Protein AF-A0A024TGJ9-F1 (afdb_monomer_lite)

Sequence (266 aa):
MAPQHWRAIQIHLGPMVAEFPGVVSFLSKLLAEDNISILNMSTYDTDIIYVQACKLDQAVACLRRKLSRGVTGLKADMESECELRLSVDPDILFDLKAVVDSAQYLAVYPERMVLVRLKKEALRESAFGLTQLVLRSSSAQTAATPPSHCSTSFWCYCETAEEISLILDNECLADFSETAVIVSHDRWRVIKLCGKTYDFEETGIVAAMSALNAVDTQVLNISSFGSNVTLVLEEALDASVASLCESLNLTRVDYRVRERGGGSVC

Structure (mmCIF, N/CA/C/O backbone):
data_AF-A0A024TGJ9-F1
#
_entry.id   AF-A0A024TGJ9-F1
#
loop_
_atom_site.group_PDB
_atom_site.id
_atom_site.type_symbol
_atom_site.label_atom_id
_atom_site.label_alt_id
_atom_site.label_comp_id
_atom_site.label_asym_id
_atom_site.label_entity_id
_atom_site.label_seq_id
_atom_site.pdbx_PDB_ins_code
_atom_site.Cartn_x
_atom_site.Cartn_y
_atom_site.Cartn_z
_atom_site.occupancy
_atom_site.B_iso_or_equiv
_atom_site.auth_seq_id
_atom_site.auth_comp_id
_atom_site.auth_asym_id
_atom_site.auth_atom_id
_atom_site.pdbx_PDB_model_num
ATOM 1 N N . MET A 1 1 ? -11.699 8.547 -13.812 1.00 61.59 1 MET A N 1
ATOM 2 C CA . MET A 1 1 ? -12.060 7.112 -13.771 1.00 61.59 1 MET A CA 1
ATOM 3 C C . MET A 1 1 ? -10.904 6.327 -14.356 1.00 61.59 1 MET A C 1
ATOM 5 O O . MET A 1 1 ? -10.310 6.824 -15.306 1.00 61.59 1 MET A O 1
ATOM 9 N N . ALA A 1 2 ? -10.562 5.167 -13.792 1.00 74.81 2 ALA A N 1
ATOM 10 C CA . ALA A 1 2 ? -9.590 4.284 -14.432 1.00 74.81 2 ALA A CA 1
ATOM 11 C C . ALA A 1 2 ? -10.164 3.780 -15.770 1.00 74.81 2 ALA A C 1
ATOM 13 O O . ALA A 1 2 ? -11.354 3.460 -15.817 1.00 74.81 2 ALA A O 1
ATOM 14 N N . PRO A 1 3 ? -9.370 3.737 -16.852 1.00 77.69 3 PRO A N 1
ATOM 15 C CA . PRO A 1 3 ? -9.870 3.385 -18.182 1.00 77.69 3 PRO A CA 1
ATOM 16 C C . PRO A 1 3 ? -10.181 1.889 -18.333 1.00 77.69 3 PRO A C 1
ATOM 18 O O . PRO A 1 3 ? -10.938 1.508 -19.220 1.00 77.69 3 PRO A O 1
ATOM 21 N N . GLN A 1 4 ? -9.609 1.044 -17.470 1.00 85.75 4 GLN A N 1
ATOM 22 C CA . GLN A 1 4 ? -9.701 -0.411 -17.546 1.00 85.75 4 GLN A CA 1
ATOM 23 C C . GLN A 1 4 ? -10.287 -1.011 -16.264 1.00 85.75 4 GLN A C 1
ATOM 25 O O . GLN A 1 4 ? -10.209 -0.422 -15.185 1.00 85.75 4 GLN A O 1
ATOM 30 N N . HIS A 1 5 ? -10.842 -2.219 -16.379 1.00 93.31 5 HIS A N 1
ATOM 31 C CA . HIS A 1 5 ? -11.212 -3.025 -15.218 1.00 93.31 5 HIS A CA 1
ATOM 32 C C . HIS A 1 5 ? -9.961 -3.553 -14.513 1.00 93.31 5 HIS A C 1
ATOM 34 O O . HIS A 1 5 ? -9.021 -4.003 -15.168 1.00 93.31 5 HIS A O 1
ATOM 40 N N . TRP A 1 6 ? -9.990 -3.564 -13.183 1.00 94.81 6 TRP A N 1
ATOM 41 C CA . TRP A 1 6 ? -8.919 -4.090 -12.339 1.00 94.81 6 TRP A CA 1
ATOM 42 C C . TRP A 1 6 ? -9.371 -5.364 -11.627 1.00 94.81 6 TRP A C 1
ATOM 44 O O . TRP A 1 6 ? -10.552 -5.540 -11.319 1.00 94.81 6 TRP A O 1
ATOM 54 N N . ARG A 1 7 ? -8.433 -6.278 -11.387 1.00 96.38 7 ARG A N 1
ATOM 55 C CA . ARG A 1 7 ? -8.647 -7.555 -10.702 1.00 96.38 7 ARG A CA 1
ATOM 56 C C . ARG A 1 7 ? -7.690 -7.647 -9.525 1.00 96.38 7 ARG A C 1
ATOM 58 O O . ARG A 1 7 ? -6.505 -7.379 -9.682 1.00 96.38 7 ARG A O 1
ATOM 65 N N . ALA A 1 8 ? -8.222 -8.018 -8.367 1.00 94.50 8 ALA A N 1
ATOM 66 C CA . ALA A 1 8 ? -7.445 -8.213 -7.153 1.00 94.50 8 ALA A CA 1
ATOM 67 C C . ALA A 1 8 ? -6.772 -9.592 -7.149 1.00 94.50 8 ALA A C 1
ATOM 69 O O . ALA A 1 8 ? -7.401 -10.603 -7.473 1.00 94.50 8 ALA A O 1
ATOM 70 N N . ILE A 1 9 ? -5.508 -9.613 -6.747 1.00 92.69 9 ILE A N 1
ATOM 71 C CA . ILE A 1 9 ? -4.728 -10.790 -6.394 1.00 92.69 9 ILE A CA 1
ATOM 72 C C . ILE A 1 9 ? -4.388 -10.631 -4.915 1.00 92.69 9 ILE A C 1
ATOM 74 O O . ILE A 1 9 ? -3.654 -9.722 -4.535 1.00 92.69 9 ILE A O 1
ATOM 78 N N . GLN A 1 10 ? -4.941 -11.507 -4.086 1.00 88.06 10 GLN A N 1
ATOM 79 C CA . GLN A 1 10 ? -4.623 -11.562 -2.666 1.00 88.06 10 GLN A CA 1
ATOM 80 C C . GLN A 1 10 ? -3.514 -12.582 -2.452 1.00 88.06 10 GLN A C 1
ATOM 82 O O . GLN A 1 10 ? -3.598 -13.715 -2.939 1.00 88.06 10 GLN A O 1
ATOM 87 N N . ILE A 1 11 ? -2.460 -12.174 -1.753 1.00 76.88 11 ILE A N 1
ATOM 88 C CA . ILE A 1 11 ? -1.291 -13.020 -1.550 1.00 76.88 11 ILE A CA 1
ATOM 89 C C . ILE A 1 11 ? -1.275 -13.484 -0.097 1.00 76.88 11 ILE A C 1
ATOM 91 O O . ILE A 1 11 ? -0.951 -12.743 0.826 1.00 76.88 11 ILE A O 1
ATOM 95 N N . HIS A 1 12 ? -1.623 -14.754 0.102 1.00 74.19 12 HIS A N 1
ATOM 96 C CA . HIS A 1 12 ? -1.564 -15.403 1.405 1.00 74.19 12 HIS A CA 1
ATOM 97 C C . HIS A 1 12 ? -0.198 -16.054 1.586 1.00 74.19 12 HIS A C 1
ATOM 99 O O . HIS A 1 12 ? 0.020 -17.194 1.178 1.00 74.19 12 HIS A O 1
ATOM 105 N N . LEU A 1 13 ? 0.732 -15.333 2.199 1.00 62.94 13 LEU A N 1
ATOM 106 C CA . LEU A 1 13 ? 2.065 -15.862 2.493 1.00 62.94 13 LEU A CA 1
ATOM 107 C C . LEU A 1 13 ? 2.149 -16.510 3.899 1.00 62.94 13 LEU A C 1
ATOM 109 O O . LEU A 1 13 ? 3.210 -16.959 4.320 1.00 62.94 13 LEU A O 1
ATOM 113 N N . GLY A 1 14 ? 1.015 -16.654 4.599 1.00 58.47 14 GLY A N 1
ATOM 114 C CA . GLY A 1 14 ? 0.922 -17.316 5.906 1.00 58.47 14 GLY A CA 1
ATOM 115 C C . GLY A 1 14 ? 1.400 -16.444 7.081 1.00 58.47 14 GLY A C 1
ATOM 116 O O . GLY A 1 14 ? 1.777 -15.294 6.885 1.00 58.47 14 GLY A O 1
ATOM 117 N N . PRO A 1 15 ? 1.390 -16.968 8.320 1.00 51.75 15 PRO A N 1
ATOM 118 C CA . PRO A 1 15 ? 1.676 -16.181 9.527 1.00 51.75 15 PRO A CA 1
ATOM 119 C C . PRO A 1 15 ? 3.137 -15.718 9.658 1.00 51.75 15 PRO A C 1
ATOM 121 O O . PRO A 1 15 ? 3.418 -14.841 10.464 1.00 51.75 15 PRO A O 1
ATOM 124 N N . MET A 1 16 ? 4.069 -16.274 8.875 1.00 48.38 16 MET A N 1
ATOM 125 C CA . MET A 1 16 ? 5.500 -15.942 8.970 1.00 48.38 16 MET A CA 1
ATOM 126 C C . MET A 1 16 ? 5.881 -14.638 8.242 1.00 48.38 16 MET A C 1
ATOM 128 O O . MET A 1 16 ? 7.025 -14.219 8.294 1.00 48.38 16 MET A O 1
ATOM 132 N N . VAL A 1 17 ? 4.950 -13.984 7.545 1.00 52.28 17 VAL A N 1
ATOM 133 C CA . VAL A 1 17 ? 5.227 -12.821 6.670 1.00 52.28 17 VAL A CA 1
ATOM 134 C C . VAL A 1 17 ? 5.565 -11.566 7.445 1.00 52.28 17 VAL A C 1
ATOM 136 O O . VAL A 1 17 ? 6.375 -10.769 6.986 1.00 52.28 17 VAL A O 1
ATOM 139 N N . ALA A 1 18 ? 4.990 -11.425 8.639 1.00 51.94 18 ALA A N 1
ATOM 140 C CA . ALA A 1 18 ? 5.316 -10.336 9.548 1.00 51.94 18 ALA A CA 1
ATOM 141 C C . ALA A 1 18 ? 6.812 -10.326 9.933 1.00 51.94 18 ALA A C 1
ATOM 143 O O . ALA A 1 18 ? 7.333 -9.293 10.342 1.00 51.94 18 ALA A O 1
ATOM 144 N N . GLU A 1 19 ? 7.514 -11.455 9.770 1.00 56.91 19 GLU A N 1
ATOM 145 C CA . GLU A 1 19 ? 8.948 -11.594 10.046 1.00 56.91 19 GLU A CA 1
ATOM 146 C C . GLU A 1 19 ? 9.838 -11.282 8.826 1.00 56.91 19 GLU A C 1
ATOM 148 O O . GLU A 1 19 ? 11.061 -11.264 8.958 1.00 56.91 19 GLU A O 1
ATOM 153 N N . PHE A 1 20 ? 9.261 -11.045 7.638 1.00 66.88 20 PHE A N 1
ATOM 154 C CA . PHE A 1 20 ? 10.013 -10.854 6.393 1.00 66.88 20 PHE A CA 1
ATOM 155 C C . PHE A 1 20 ? 9.702 -9.501 5.737 1.00 66.88 20 PHE A C 1
ATOM 157 O O . PHE A 1 20 ? 8.796 -9.405 4.901 1.00 66.88 20 PHE A O 1
ATOM 164 N N . PRO A 1 21 ? 10.458 -8.441 6.072 1.00 74.06 21 PRO A N 1
ATOM 165 C CA . PRO A 1 21 ? 10.318 -7.158 5.400 1.00 74.06 21 PRO A CA 1
ATOM 166 C C . PRO A 1 21 ? 10.707 -7.253 3.916 1.00 74.06 21 PRO A C 1
ATOM 168 O O . PRO A 1 21 ? 11.489 -8.106 3.500 1.00 74.06 21 PRO A O 1
ATOM 171 N N . GLY A 1 22 ? 10.138 -6.371 3.090 1.00 78.19 22 GLY A N 1
ATOM 172 C CA . GLY A 1 22 ? 10.493 -6.248 1.669 1.00 78.19 22 GLY A CA 1
ATOM 173 C C . GLY A 1 22 ? 9.714 -7.136 0.689 1.00 78.19 22 GLY A C 1
ATOM 174 O O . GLY A 1 22 ? 9.912 -7.011 -0.518 1.00 78.19 22 GLY A O 1
ATOM 175 N N . VAL A 1 23 ? 8.780 -7.972 1.154 1.00 81.62 23 VAL A N 1
ATOM 176 C CA . VAL A 1 23 ? 7.922 -8.801 0.282 1.00 81.62 23 VAL A CA 1
ATOM 177 C C . VAL A 1 23 ? 7.169 -7.958 -0.754 1.00 81.62 23 VAL A C 1
ATOM 179 O O . VAL A 1 23 ? 7.221 -8.259 -1.946 1.00 81.62 23 VAL A O 1
ATOM 182 N N . VAL A 1 24 ? 6.503 -6.878 -0.326 1.00 85.94 24 VAL A N 1
ATOM 183 C CA . VAL A 1 24 ? 5.747 -5.990 -1.229 1.00 85.94 24 VAL A CA 1
ATOM 184 C C . VAL A 1 24 ? 6.662 -5.391 -2.297 1.00 85.94 24 VAL A C 1
ATOM 186 O O . VAL A 1 24 ? 6.313 -5.404 -3.476 1.00 85.94 24 VAL A O 1
ATOM 189 N N . SER A 1 25 ? 7.853 -4.931 -1.903 1.00 87.38 25 SER A N 1
ATOM 190 C CA . SER A 1 25 ? 8.873 -4.399 -2.816 1.00 87.38 25 SER A CA 1
ATOM 191 C C . SER A 1 25 ? 9.264 -5.423 -3.876 1.00 87.38 25 SER A C 1
ATOM 193 O O . SER A 1 25 ? 9.194 -5.144 -5.073 1.00 87.38 25 SER A O 1
ATOM 195 N N . PHE A 1 26 ? 9.596 -6.639 -3.441 1.00 86.62 26 PHE A N 1
ATOM 196 C CA . PHE A 1 26 ? 10.034 -7.710 -4.324 1.00 86.62 26 PHE A CA 1
ATOM 197 C C . PHE A 1 26 ? 8.941 -8.131 -5.312 1.00 86.62 26 PHE A C 1
ATOM 199 O O . PHE A 1 26 ? 9.168 -8.159 -6.520 1.00 86.62 26 PHE A O 1
ATOM 206 N N . LEU A 1 27 ? 7.725 -8.400 -4.830 1.00 89.25 27 LEU A N 1
ATOM 207 C CA . LEU A 1 27 ? 6.613 -8.816 -5.691 1.00 89.25 27 LEU A CA 1
ATOM 208 C C . LEU A 1 27 ? 6.223 -7.723 -6.688 1.00 89.25 27 LEU A C 1
ATOM 210 O O . LEU A 1 27 ? 5.971 -8.006 -7.860 1.00 89.25 27 LEU A O 1
ATOM 214 N N . SER A 1 28 ? 6.226 -6.469 -6.238 1.00 91.44 28 SER A N 1
ATOM 215 C CA . SER A 1 28 ? 5.951 -5.317 -7.094 1.00 91.44 28 SER A CA 1
ATOM 216 C C . SER A 1 28 ? 7.029 -5.128 -8.154 1.00 91.44 28 SER A C 1
ATOM 218 O O . SER A 1 28 ? 6.714 -4.799 -9.296 1.00 91.44 28 SER A O 1
ATOM 220 N N . LYS A 1 29 ? 8.296 -5.370 -7.799 1.00 89.62 29 LYS A N 1
ATOM 221 C CA . LYS A 1 29 ? 9.419 -5.321 -8.732 1.00 89.62 29 LYS A CA 1
ATOM 222 C C . LYS A 1 29 ? 9.279 -6.388 -9.818 1.00 89.62 29 LYS A C 1
ATOM 224 O O . LYS A 1 29 ? 9.381 -6.052 -10.992 1.00 89.62 29 LYS A O 1
ATOM 229 N N . LEU A 1 30 ? 8.975 -7.635 -9.450 1.00 89.38 30 LEU A N 1
ATOM 230 C CA . LEU A 1 30 ? 8.775 -8.726 -10.414 1.00 89.38 30 LEU A CA 1
ATOM 231 C C . LEU A 1 30 ? 7.688 -8.407 -11.448 1.00 89.38 30 LEU A C 1
ATOM 233 O O . LEU A 1 30 ? 7.848 -8.676 -12.636 1.00 89.38 30 LEU A O 1
ATOM 237 N N . LEU A 1 31 ? 6.575 -7.826 -10.998 1.00 93.00 31 LEU A N 1
ATOM 238 C CA . LEU A 1 31 ? 5.491 -7.416 -11.890 1.00 93.00 31 LEU A CA 1
ATOM 239 C C . LEU A 1 31 ? 5.907 -6.232 -12.776 1.00 93.00 31 LEU A C 1
ATOM 241 O O . LEU A 1 31 ? 5.571 -6.208 -13.960 1.00 93.00 31 LEU A O 1
ATOM 245 N N . ALA A 1 32 ? 6.677 -5.285 -12.238 1.00 92.12 32 ALA A N 1
ATOM 246 C CA . ALA A 1 32 ? 7.191 -4.151 -12.999 1.00 92.12 32 ALA A CA 1
ATOM 247 C C . ALA A 1 32 ? 8.197 -4.568 -14.088 1.00 92.12 32 ALA A C 1
ATOM 249 O O . ALA A 1 32 ? 8.131 -4.038 -15.194 1.00 92.12 32 ALA A O 1
ATOM 250 N N . GLU A 1 33 ? 9.063 -5.552 -13.824 1.00 89.12 33 GLU A N 1
ATOM 251 C CA . GLU A 1 33 ? 9.989 -6.125 -14.817 1.00 89.12 33 GLU A CA 1
ATOM 252 C C . GLU A 1 33 ? 9.247 -6.724 -16.027 1.00 89.12 33 GLU A C 1
ATOM 254 O O . GLU A 1 33 ? 9.682 -6.573 -17.170 1.00 89.12 33 GLU A O 1
ATOM 259 N N . ASP A 1 34 ? 8.073 -7.318 -15.799 1.00 90.06 34 ASP A N 1
ATOM 260 C CA . ASP A 1 34 ? 7.192 -7.843 -16.852 1.00 90.06 34 ASP A CA 1
ATOM 261 C C . ASP A 1 34 ? 6.263 -6.758 -17.463 1.00 90.06 34 ASP A C 1
ATOM 263 O O . ASP A 1 34 ? 5.344 -7.081 -18.228 1.00 90.06 34 ASP A O 1
ATOM 267 N N . ASN A 1 35 ? 6.509 -5.473 -17.165 1.00 91.56 35 ASN A N 1
ATOM 268 C CA . ASN A 1 35 ? 5.717 -4.304 -17.577 1.00 91.56 35 ASN A CA 1
ATOM 269 C C . ASN A 1 35 ? 4.228 -4.426 -17.211 1.00 91.56 35 ASN A C 1
ATOM 271 O O . ASN A 1 35 ? 3.332 -4.189 -18.028 1.00 91.56 35 ASN A O 1
ATOM 275 N N . ILE A 1 36 ? 3.955 -4.842 -15.975 1.00 94.44 36 ILE A N 1
ATOM 276 C CA . ILE A 1 36 ? 2.605 -4.952 -15.427 1.00 94.44 36 ILE A CA 1
ATOM 277 C C . ILE A 1 36 ? 2.402 -3.818 -14.423 1.00 94.44 36 ILE A C 1
ATOM 279 O O . ILE A 1 36 ? 3.024 -3.800 -13.361 1.00 94.44 36 ILE A O 1
ATOM 283 N N . SER A 1 37 ? 1.520 -2.872 -14.757 1.00 94.12 37 SER A N 1
ATOM 284 C CA . SER A 1 37 ? 1.114 -1.823 -13.819 1.00 94.12 37 SER A CA 1
ATOM 285 C C . SER A 1 37 ? 0.247 -2.414 -12.714 1.00 94.12 37 SER A C 1
ATOM 287 O O . SER A 1 37 ? -0.624 -3.258 -12.967 1.00 94.12 37 SER A O 1
ATOM 289 N N . ILE A 1 38 ? 0.507 -1.974 -11.485 1.00 95.38 38 ILE A N 1
ATOM 290 C CA . ILE A 1 38 ? -0.159 -2.469 -10.288 1.00 95.38 38 ILE A CA 1
ATOM 291 C C . ILE A 1 38 ? -0.610 -1.322 -9.392 1.00 95.38 38 ILE A C 1
ATOM 293 O O . ILE A 1 38 ? 0.019 -0.266 -9.342 1.00 95.38 38 ILE A O 1
ATOM 297 N N . LEU A 1 39 ? -1.658 -1.579 -8.617 1.00 95.38 39 LEU A N 1
ATOM 298 C CA . LEU A 1 39 ? -2.001 -0.792 -7.436 1.00 95.38 39 LEU A CA 1
ATOM 299 C C . LEU A 1 39 ? -1.904 -1.719 -6.227 1.00 95.38 39 LEU A C 1
ATOM 301 O O . LEU A 1 39 ? -2.415 -2.836 -6.280 1.00 95.38 39 LEU A O 1
ATOM 305 N N . ASN A 1 40 ? -1.276 -1.267 -5.146 1.00 95.00 40 ASN A N 1
ATOM 306 C CA . ASN A 1 40 ? -1.198 -2.040 -3.906 1.00 95.00 40 ASN A CA 1
ATOM 307 C C . ASN A 1 40 ? -2.149 -1.488 -2.845 1.00 95.00 40 ASN A C 1
ATOM 309 O O . ASN A 1 40 ? -2.304 -0.271 -2.721 1.00 95.00 40 ASN A O 1
ATOM 313 N N . MET A 1 41 ? -2.753 -2.383 -2.072 1.00 93.69 41 MET A N 1
ATOM 314 C CA . MET A 1 41 ? -3.485 -2.065 -0.853 1.00 93.69 41 MET A CA 1
ATOM 315 C C . MET A 1 41 ? -3.050 -3.035 0.241 1.00 93.69 41 MET A C 1
ATOM 317 O O . MET A 1 41 ? -3.545 -4.161 0.305 1.00 93.69 41 MET A O 1
ATOM 321 N N . SER A 1 42 ? -2.141 -2.583 1.097 1.00 92.31 42 SER A N 1
ATOM 322 C CA . SER A 1 42 ? -1.846 -3.264 2.355 1.00 92.31 42 SER A CA 1
ATOM 323 C C . SER A 1 42 ? -3.006 -3.090 3.340 1.00 92.31 42 SER A C 1
ATOM 325 O O . SER A 1 42 ? -3.529 -1.983 3.511 1.00 92.31 42 SER A O 1
ATOM 327 N N . THR A 1 43 ? -3.404 -4.180 3.985 1.00 91.62 43 THR A N 1
ATOM 328 C CA . THR A 1 43 ? -4.466 -4.250 4.995 1.00 91.62 43 THR A CA 1
ATOM 329 C C . THR A 1 43 ? -3.900 -4.721 6.340 1.00 91.62 43 THR A C 1
ATOM 331 O O . THR A 1 43 ? -2.686 -4.751 6.531 1.00 91.62 43 THR A O 1
ATOM 334 N N . TYR A 1 44 ? -4.770 -5.034 7.305 1.00 89.44 44 TYR A N 1
ATOM 335 C CA . TYR A 1 44 ? -4.363 -5.555 8.607 1.00 89.44 44 TYR A CA 1
ATOM 336 C C . TYR A 1 44 ? -3.768 -6.964 8.485 1.00 89.44 44 TYR A C 1
ATOM 338 O O . TYR A 1 44 ? -2.732 -7.234 9.086 1.00 89.44 44 TYR A O 1
ATOM 346 N N . ASP A 1 45 ? -4.392 -7.846 7.695 1.00 84.94 45 ASP A N 1
ATOM 347 C CA . ASP A 1 45 ? -3.952 -9.239 7.562 1.00 84.94 45 ASP A CA 1
ATOM 348 C C . ASP A 1 45 ? -3.091 -9.521 6.315 1.00 84.94 45 ASP A C 1
ATOM 350 O O . ASP A 1 45 ? -2.409 -10.549 6.264 1.00 84.94 45 ASP A O 1
ATOM 354 N N . THR A 1 46 ? -3.186 -8.714 5.251 1.00 85.81 46 THR A N 1
ATOM 355 C CA . THR A 1 46 ? -2.663 -9.106 3.931 1.00 85.81 46 THR A CA 1
ATOM 356 C C . THR A 1 46 ? -2.305 -7.924 3.027 1.00 85.81 46 THR A C 1
ATOM 358 O O . THR A 1 46 ? -2.582 -6.768 3.323 1.00 85.81 46 THR A O 1
ATOM 361 N N . ASP A 1 47 ? -1.728 -8.234 1.868 1.00 88.38 47 ASP A N 1
ATOM 362 C CA . ASP A 1 47 ? -1.522 -7.300 0.771 1.00 88.38 47 ASP A CA 1
ATOM 363 C C . ASP A 1 47 ? -2.378 -7.713 -0.426 1.00 88.38 47 ASP A C 1
ATOM 365 O O . ASP A 1 47 ? -2.359 -8.864 -0.884 1.00 88.38 47 ASP A O 1
ATOM 369 N N . ILE A 1 48 ? -3.127 -6.747 -0.951 1.00 92.38 48 ILE A N 1
ATOM 370 C CA . ILE A 1 48 ? -3.950 -6.911 -2.143 1.00 92.38 48 ILE A CA 1
ATOM 371 C C . ILE A 1 48 ? -3.275 -6.176 -3.297 1.00 92.38 48 ILE A C 1
ATOM 373 O O . ILE A 1 48 ? -3.189 -4.946 -3.301 1.00 92.38 48 ILE A O 1
ATOM 377 N N . ILE A 1 49 ? -2.850 -6.932 -4.308 1.00 94.81 49 ILE A N 1
ATOM 378 C CA . ILE A 1 49 ? -2.297 -6.386 -5.547 1.00 94.81 49 ILE A CA 1
ATOM 379 C C . ILE A 1 49 ? -3.405 -6.349 -6.592 1.00 94.81 49 ILE A C 1
ATOM 381 O O . ILE A 1 49 ? -3.920 -7.382 -7.017 1.00 94.81 49 ILE A O 1
ATOM 385 N N . TYR A 1 50 ? -3.765 -5.158 -7.044 1.00 95.69 50 TYR A N 1
ATOM 386 C CA . TYR A 1 50 ? -4.652 -4.989 -8.183 1.00 95.69 50 TYR A CA 1
ATOM 387 C C . TYR A 1 50 ? -3.830 -4.933 -9.462 1.00 95.69 50 TYR A C 1
ATOM 389 O O . TYR A 1 50 ? -2.853 -4.194 -9.549 1.00 95.69 50 TYR A O 1
ATOM 397 N N . VAL A 1 51 ? -4.278 -5.669 -10.474 1.00 96.62 51 VAL A N 1
ATOM 398 C CA . VAL A 1 51 ? -3.726 -5.645 -11.833 1.00 96.62 51 VAL A CA 1
ATOM 399 C C . VAL A 1 51 ? -4.828 -5.353 -12.841 1.00 96.62 51 VAL A C 1
ATOM 401 O O . VAL A 1 51 ? -5.998 -5.671 -12.605 1.00 96.62 51 VAL A O 1
ATOM 404 N N . GLN A 1 52 ? -4.479 -4.777 -13.988 1.00 95.12 52 GLN A N 1
ATOM 405 C CA . GLN A 1 52 ? -5.430 -4.626 -15.087 1.00 95.12 52 GLN A CA 1
ATOM 406 C C . GLN A 1 52 ? -5.960 -6.005 -15.517 1.00 95.12 52 GLN A C 1
ATOM 408 O O . GLN A 1 52 ? -5.207 -6.975 -15.623 1.00 95.12 52 GLN A O 1
ATOM 413 N N . ALA A 1 53 ? -7.262 -6.113 -15.785 1.00 96.25 53 ALA A N 1
ATOM 414 C CA . ALA A 1 53 ? -7.914 -7.392 -16.071 1.00 96.25 53 ALA A CA 1
ATOM 415 C C . ALA A 1 53 ? -7.298 -8.122 -17.276 1.00 96.25 53 ALA A C 1
ATOM 417 O O . ALA A 1 53 ? -7.184 -9.345 -17.256 1.00 96.25 53 ALA A O 1
ATOM 418 N N . CYS A 1 54 ? -6.855 -7.376 -18.291 1.00 95.00 54 CYS A N 1
ATOM 419 C CA . CYS A 1 54 ? -6.177 -7.902 -19.478 1.00 95.00 54 CYS A CA 1
ATOM 420 C C . CYS A 1 54 ? -4.777 -8.478 -19.184 1.00 95.00 54 CYS A C 1
ATOM 422 O O . CYS A 1 54 ? -4.256 -9.257 -19.978 1.00 95.00 54 CYS A O 1
ATOM 424 N N . LYS A 1 55 ? -4.177 -8.122 -18.041 1.00 95.88 55 LYS A N 1
ATOM 425 C CA . LYS A 1 55 ? -2.852 -8.561 -17.585 1.00 95.88 55 LYS A CA 1
ATOM 426 C C . LYS A 1 55 ? -2.908 -9.627 -16.491 1.00 95.88 55 LYS A C 1
ATOM 428 O O . LYS A 1 55 ? -1.856 -10.103 -16.073 1.00 95.88 55 LYS A O 1
ATOM 433 N N . LEU A 1 56 ? -4.099 -10.033 -16.043 1.00 96.12 56 LEU A N 1
ATOM 434 C CA . LEU A 1 56 ? -4.266 -10.955 -14.916 1.00 96.12 56 LEU A CA 1
ATOM 435 C C . LEU A 1 56 ? -3.514 -12.279 -15.113 1.00 96.12 56 LEU A C 1
ATOM 437 O O . LEU A 1 56 ? -2.755 -12.682 -14.236 1.00 96.12 56 LEU A O 1
ATOM 441 N N . ASP A 1 57 ? -3.684 -12.936 -16.261 1.00 95.88 57 ASP A N 1
ATOM 442 C CA . ASP A 1 57 ? -3.041 -14.231 -16.519 1.00 95.88 57 ASP A CA 1
ATOM 443 C C . ASP A 1 57 ? -1.514 -14.105 -16.581 1.00 95.88 57 ASP A C 1
ATOM 445 O O . ASP A 1 57 ? -0.794 -14.951 -16.046 1.00 95.88 57 ASP A O 1
ATOM 449 N N . GLN A 1 58 ? -1.017 -13.011 -17.171 1.00 95.38 58 GLN A N 1
ATOM 450 C CA . GLN A 1 58 ? 0.411 -12.694 -17.212 1.00 95.38 58 GLN A CA 1
ATOM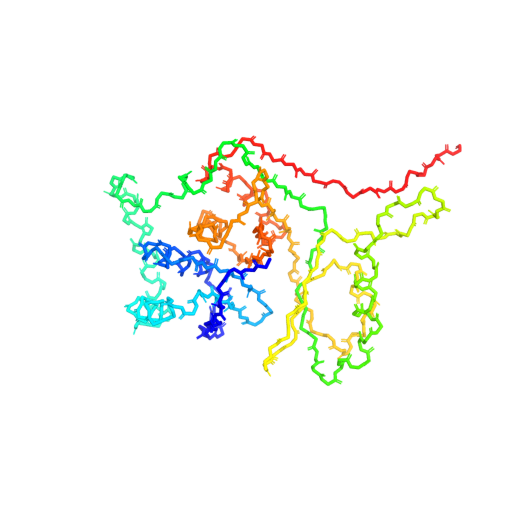 451 C C . GLN A 1 58 ? 0.960 -12.480 -15.793 1.00 95.38 58 GLN A C 1
ATOM 453 O O . GLN A 1 58 ? 1.980 -13.071 -15.439 1.00 95.38 58 GLN A O 1
ATOM 458 N N . ALA A 1 59 ? 0.259 -11.701 -14.964 1.00 95.31 59 ALA A N 1
ATOM 459 C CA . ALA A 1 59 ? 0.641 -11.423 -13.582 1.00 95.31 59 ALA A CA 1
ATOM 460 C C . ALA A 1 59 ? 0.663 -12.697 -12.730 1.00 95.31 59 ALA A C 1
ATOM 462 O O . ALA A 1 59 ? 1.640 -12.970 -12.038 1.00 95.31 59 ALA A O 1
ATOM 463 N N . VAL A 1 60 ? -0.376 -13.532 -12.828 1.00 93.44 60 VAL A N 1
ATOM 464 C CA . VAL A 1 60 ? -0.445 -14.810 -12.106 1.00 93.44 60 VAL A CA 1
ATOM 465 C C . VAL A 1 60 ? 0.666 -15.756 -12.559 1.00 93.44 60 VAL A C 1
ATOM 467 O O . VAL A 1 60 ? 1.282 -16.411 -11.719 1.00 93.44 60 VAL A O 1
ATOM 470 N N . ALA A 1 61 ? 0.955 -15.833 -13.860 1.00 92.44 61 ALA A N 1
ATOM 471 C CA . ALA A 1 61 ? 2.052 -16.649 -14.372 1.00 92.44 61 ALA A CA 1
ATOM 472 C C . ALA A 1 61 ? 3.421 -16.148 -13.883 1.00 92.44 61 ALA A C 1
ATOM 474 O O . ALA A 1 61 ? 4.255 -16.967 -13.494 1.00 92.44 61 ALA A O 1
ATOM 475 N N . CYS A 1 62 ? 3.638 -14.828 -13.866 1.00 90.75 62 CYS A N 1
ATOM 476 C CA . CYS A 1 62 ? 4.845 -14.196 -13.332 1.00 90.75 62 CYS A CA 1
ATOM 477 C C . CYS A 1 62 ? 5.040 -14.533 -11.847 1.00 90.75 62 CYS A C 1
ATOM 479 O O . CYS A 1 62 ? 6.047 -15.142 -11.473 1.00 90.75 62 CYS A O 1
ATOM 481 N N . LEU A 1 63 ? 4.023 -14.255 -11.024 1.00 89.06 63 LEU A N 1
ATOM 482 C CA . LEU A 1 63 ? 4.046 -14.514 -9.586 1.00 89.06 63 LEU A CA 1
ATOM 483 C C . LEU A 1 63 ? 4.239 -16.002 -9.282 1.00 89.06 63 LEU A C 1
ATOM 485 O O . LEU A 1 63 ? 5.104 -16.351 -8.489 1.00 89.06 63 LEU A O 1
ATOM 489 N N . ARG A 1 64 ? 3.504 -16.907 -9.943 1.00 87.12 64 ARG A N 1
ATOM 490 C CA . ARG A 1 64 ? 3.635 -18.360 -9.717 1.00 87.12 64 ARG A CA 1
ATOM 491 C C . ARG A 1 64 ? 5.016 -18.897 -10.065 1.00 87.12 64 ARG A C 1
ATOM 493 O O . ARG A 1 64 ? 5.516 -19.763 -9.355 1.00 87.12 64 ARG A O 1
ATOM 500 N N . ARG A 1 65 ? 5.618 -18.411 -11.154 1.00 83.50 65 ARG A N 1
ATOM 501 C CA . ARG A 1 65 ? 6.954 -18.837 -11.592 1.00 83.50 65 ARG A CA 1
ATOM 502 C C . ARG A 1 65 ? 8.014 -18.515 -10.542 1.00 83.50 65 ARG A C 1
ATOM 504 O O . ARG A 1 65 ? 8.935 -19.298 -10.362 1.00 83.50 65 ARG A O 1
ATOM 511 N N . LYS A 1 66 ? 7.874 -17.372 -9.871 1.00 74.75 66 LYS A N 1
ATOM 512 C CA . LYS A 1 66 ? 8.827 -16.868 -8.874 1.00 74.75 66 LYS A CA 1
ATOM 513 C C . LYS A 1 66 ? 8.501 -17.346 -7.454 1.00 74.75 66 LYS A C 1
ATOM 515 O O . LYS A 1 66 ? 9.399 -17.583 -6.666 1.00 74.75 66 LYS A O 1
ATOM 520 N N . LEU A 1 67 ? 7.227 -17.586 -7.144 1.00 75.88 67 LEU A N 1
ATOM 521 C CA . LEU A 1 67 ? 6.762 -18.068 -5.837 1.00 75.88 67 LEU A CA 1
ATOM 522 C C . LEU A 1 67 ? 6.645 -19.596 -5.736 1.00 75.88 67 LEU A C 1
ATOM 524 O O . LEU A 1 67 ? 6.145 -20.110 -4.735 1.00 75.88 67 LEU A O 1
ATOM 528 N N . SER A 1 68 ? 7.107 -20.355 -6.734 1.00 73.19 68 SER A N 1
ATOM 529 C CA . SER A 1 68 ? 6.937 -21.816 -6.793 1.00 73.19 68 SER A CA 1
ATOM 530 C C . SER A 1 68 ? 7.557 -22.573 -5.611 1.00 73.19 68 SER A C 1
ATOM 532 O O . SER A 1 68 ? 7.216 -23.729 -5.375 1.00 73.19 68 SER A O 1
ATOM 534 N N . ARG A 1 69 ? 8.473 -21.937 -4.874 1.00 70.69 69 ARG A N 1
ATOM 535 C CA . ARG A 1 69 ? 9.189 -22.501 -3.720 1.00 70.69 69 ARG A CA 1
ATOM 536 C C . ARG A 1 69 ? 8.627 -22.044 -2.361 1.00 70.69 69 ARG A C 1
ATOM 538 O O . ARG A 1 69 ? 9.204 -22.384 -1.332 1.00 70.69 69 ARG A O 1
ATOM 545 N N . GLY A 1 70 ? 7.515 -21.303 -2.340 1.00 72.12 70 GLY A N 1
ATOM 546 C CA . GLY A 1 70 ? 6.909 -20.773 -1.112 1.00 72.12 70 GLY A CA 1
ATOM 547 C C . GLY A 1 70 ? 7.760 -19.695 -0.425 1.00 72.12 70 GLY A C 1
ATOM 548 O O . GLY A 1 70 ? 8.681 -19.148 -1.024 1.00 72.12 70 GLY A O 1
ATOM 549 N N . VAL A 1 71 ? 7.458 -19.392 0.844 1.00 68.12 71 VAL A N 1
ATOM 550 C CA . VAL A 1 71 ? 8.083 -18.292 1.616 1.00 68.12 71 VAL A CA 1
ATOM 551 C C . VAL A 1 71 ? 9.594 -18.471 1.791 1.00 68.12 71 VAL A C 1
ATOM 553 O O . VAL A 1 71 ? 10.351 -17.514 1.677 1.00 68.12 71 VAL A O 1
ATOM 556 N N . THR A 1 72 ? 10.062 -19.699 2.025 1.00 71.44 72 THR A N 1
ATOM 557 C CA . THR A 1 72 ? 11.499 -19.984 2.180 1.00 71.44 72 THR A CA 1
ATOM 558 C C . THR A 1 72 ? 12.265 -19.785 0.877 1.00 71.44 72 THR A C 1
ATOM 560 O O . THR A 1 72 ? 13.384 -19.280 0.891 1.00 71.44 72 THR A O 1
ATOM 563 N N . GLY A 1 73 ? 11.657 -20.146 -0.256 1.00 75.19 73 GLY A N 1
ATOM 564 C CA . GLY A 1 73 ? 12.201 -19.838 -1.571 1.00 75.19 73 GLY A CA 1
ATOM 565 C C . GLY A 1 73 ? 12.194 -18.348 -1.871 1.00 75.19 73 GLY A C 1
ATOM 566 O O . GLY A 1 73 ? 13.201 -17.837 -2.335 1.00 75.19 73 GLY A O 1
ATOM 567 N N . LEU A 1 74 ? 11.107 -17.654 -1.526 1.00 75.00 74 LEU A N 1
ATOM 568 C CA . LEU A 1 74 ? 10.994 -16.205 -1.678 1.00 75.00 74 LEU A CA 1
ATOM 569 C C . LEU A 1 74 ? 12.115 -15.47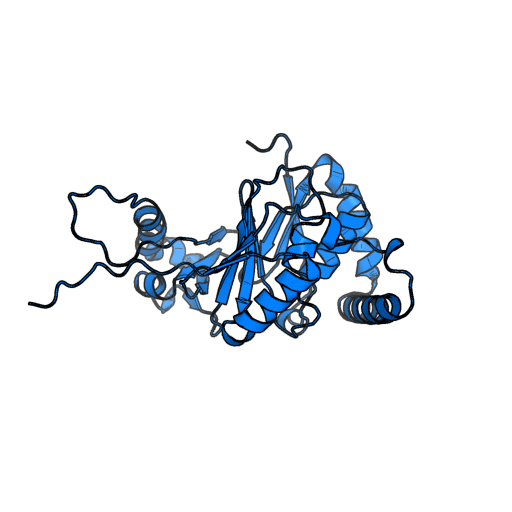3 -0.931 1.00 75.00 74 LEU A C 1
ATOM 571 O O . LEU A 1 74 ? 12.763 -14.606 -1.506 1.00 75.00 74 LEU A O 1
ATOM 575 N N . LYS A 1 75 ? 12.392 -15.870 0.317 1.00 74.94 75 LYS A N 1
ATOM 576 C CA . LYS A 1 75 ? 13.498 -15.313 1.104 1.00 74.94 75 LYS A CA 1
ATOM 577 C C . LYS A 1 75 ? 14.853 -15.543 0.429 1.00 74.94 75 LYS A C 1
ATOM 579 O O . LYS A 1 75 ? 15.619 -14.601 0.275 1.00 74.94 75 LYS A O 1
ATOM 584 N N . ALA A 1 76 ? 15.125 -16.774 -0.007 1.00 77.00 76 ALA A N 1
ATOM 585 C CA . ALA A 1 76 ? 16.378 -17.105 -0.685 1.00 77.00 76 ALA A CA 1
ATOM 586 C C . ALA A 1 76 ? 16.540 -16.346 -2.015 1.00 77.00 76 ALA A C 1
ATOM 588 O O . ALA A 1 76 ? 17.641 -15.922 -2.355 1.00 77.00 76 ALA A O 1
ATOM 589 N N . ASP A 1 77 ? 15.448 -16.158 -2.757 1.00 76.94 77 ASP A N 1
ATOM 590 C CA . ASP A 1 77 ? 15.451 -15.412 -4.013 1.00 76.94 77 ASP A CA 1
ATOM 591 C C . ASP A 1 77 ? 15.694 -13.911 -3.757 1.00 76.94 77 ASP A C 1
ATOM 593 O O . ASP A 1 77 ? 16.474 -13.292 -4.479 1.00 76.94 77 ASP A O 1
ATOM 597 N N . MET A 1 78 ? 15.111 -13.342 -2.693 1.00 75.81 78 MET A N 1
ATOM 598 C CA . MET A 1 78 ? 15.386 -11.967 -2.249 1.00 75.81 78 MET A CA 1
ATOM 599 C C . MET A 1 78 ? 16.847 -11.780 -1.808 1.00 75.81 78 MET A C 1
ATOM 601 O O . MET A 1 78 ? 17.491 -10.816 -2.220 1.00 75.81 78 MET A O 1
ATOM 605 N N . GLU A 1 79 ? 17.390 -12.703 -1.006 1.00 76.25 79 GLU A N 1
ATOM 606 C CA . GLU A 1 79 ? 18.793 -12.683 -0.559 1.00 76.25 79 GLU A CA 1
ATOM 607 C C . GLU A 1 79 ? 19.759 -12.790 -1.750 1.00 76.25 79 GLU A C 1
ATOM 609 O O . GLU A 1 79 ? 20.682 -11.985 -1.877 1.00 76.25 79 GLU A O 1
ATOM 614 N N . SER A 1 80 ? 19.499 -13.716 -2.679 1.00 74.31 80 SER A N 1
ATOM 615 C CA . SER A 1 80 ? 20.308 -13.883 -3.890 1.00 74.31 80 SER A CA 1
ATOM 616 C C . SER A 1 80 ? 20.259 -12.653 -4.800 1.00 74.31 80 SER A C 1
ATOM 618 O O . SER A 1 80 ? 21.275 -12.287 -5.390 1.00 74.31 80 SER A O 1
ATOM 620 N N . GLU A 1 81 ? 19.113 -11.978 -4.908 1.00 71.56 81 GLU A N 1
ATOM 621 C CA . GLU A 1 81 ? 19.003 -10.738 -5.680 1.00 71.56 81 GLU A CA 1
ATOM 622 C C . GLU A 1 81 ? 19.802 -9.588 -5.042 1.00 71.56 81 GLU A C 1
ATOM 624 O O . GLU A 1 81 ? 20.443 -8.806 -5.751 1.00 71.56 81 GLU A O 1
ATOM 629 N N . CYS A 1 82 ? 19.814 -9.501 -3.709 1.00 65.56 82 CYS A N 1
ATOM 630 C CA . CYS A 1 82 ? 20.667 -8.564 -2.978 1.00 65.56 82 CYS A CA 1
ATOM 631 C C . CYS A 1 82 ? 22.162 -8.841 -3.217 1.00 65.56 82 CYS A C 1
ATOM 633 O O . CYS A 1 82 ? 22.928 -7.900 -3.418 1.00 65.56 82 CYS A O 1
ATOM 635 N N . GLU A 1 83 ? 22.581 -10.108 -3.263 1.00 64.19 83 GLU A N 1
ATOM 636 C CA . GLU A 1 83 ? 23.966 -10.489 -3.580 1.00 64.19 83 GLU A CA 1
ATOM 637 C C . GLU A 1 83 ? 24.340 -10.201 -5.046 1.00 64.19 83 GLU A C 1
ATOM 639 O O . GLU A 1 83 ? 25.434 -9.710 -5.340 1.00 64.19 83 GLU A O 1
ATOM 644 N N . LEU A 1 84 ? 23.421 -10.440 -5.987 1.00 62.00 84 LEU A N 1
ATOM 645 C CA . LEU A 1 84 ? 23.621 -10.134 -7.408 1.00 62.00 84 LEU A CA 1
ATOM 646 C C . LEU A 1 84 ? 23.768 -8.627 -7.658 1.00 62.00 84 LEU A C 1
ATOM 648 O O . LEU A 1 84 ? 24.595 -8.214 -8.468 1.00 62.00 84 LEU A O 1
ATOM 652 N N . ARG A 1 85 ? 23.044 -7.783 -6.914 1.00 57.28 85 ARG A N 1
ATOM 653 C CA . ARG A 1 85 ? 23.197 -6.317 -6.966 1.00 57.28 85 ARG A CA 1
ATOM 654 C C . ARG A 1 85 ? 24.605 -5.826 -6.629 1.00 57.28 85 ARG A C 1
ATOM 656 O O . ARG A 1 85 ? 24.994 -4.765 -7.101 1.00 57.28 85 ARG A O 1
ATOM 663 N N . LEU A 1 86 ? 25.369 -6.584 -5.843 1.00 55.09 86 LEU A N 1
ATOM 664 C CA . LEU A 1 86 ? 26.759 -6.255 -5.511 1.00 55.09 86 LEU A CA 1
ATOM 665 C C . LEU A 1 86 ? 27.754 -6.673 -6.609 1.00 55.09 86 LEU A C 1
ATOM 667 O O . LEU A 1 86 ? 28.918 -6.281 -6.546 1.00 55.09 86 LEU A O 1
ATOM 671 N N . SER A 1 87 ? 27.327 -7.478 -7.590 1.00 52.31 87 SER A N 1
ATOM 672 C CA . SER A 1 87 ? 28.208 -8.121 -8.579 1.00 52.31 87 SER A CA 1
ATOM 673 C C . SER A 1 87 ? 27.880 -7.815 -10.046 1.00 52.31 87 SER A C 1
ATOM 675 O O . SER A 1 87 ? 28.713 -8.092 -10.910 1.00 52.31 87 SER A O 1
ATOM 677 N N . VAL A 1 88 ? 26.712 -7.235 -10.344 1.00 49.56 88 VAL A N 1
ATOM 678 C CA . VAL A 1 88 ? 26.252 -6.923 -11.708 1.00 49.56 88 VAL A CA 1
ATOM 679 C C . VAL A 1 88 ? 26.269 -5.411 -11.967 1.00 49.56 88 VAL A C 1
ATOM 681 O O . VAL A 1 88 ? 26.019 -4.613 -11.067 1.00 49.56 88 VAL A O 1
ATOM 684 N N . ASP A 1 89 ? 26.560 -5.034 -13.214 1.00 46.44 89 ASP A N 1
ATOM 685 C CA . ASP A 1 89 ? 26.523 -3.656 -13.716 1.00 46.44 89 ASP A CA 1
ATOM 686 C C . ASP A 1 89 ? 25.119 -3.032 -13.508 1.00 46.44 89 ASP A C 1
ATOM 688 O O . ASP A 1 89 ? 24.129 -3.649 -13.929 1.00 46.44 89 ASP A O 1
ATOM 692 N N . PRO A 1 90 ? 24.988 -1.857 -12.851 1.00 50.03 90 PRO A N 1
ATOM 693 C CA . PRO A 1 90 ? 23.697 -1.236 -12.539 1.00 50.03 90 PRO A CA 1
ATOM 694 C C . PRO A 1 90 ? 22.745 -1.070 -13.735 1.00 50.03 90 PRO A C 1
ATOM 696 O O . PRO A 1 90 ? 21.533 -1.056 -13.532 1.00 50.03 90 PRO A O 1
ATOM 699 N N . ASP A 1 91 ? 23.271 -1.010 -14.961 1.00 43.25 91 ASP A N 1
ATOM 700 C CA . ASP A 1 91 ? 22.511 -0.778 -16.196 1.00 43.25 91 ASP A CA 1
ATOM 701 C C . ASP A 1 91 ? 21.656 -1.979 -16.672 1.00 43.25 91 ASP A C 1
ATOM 703 O O . ASP A 1 91 ? 20.829 -1.824 -17.571 1.00 43.25 91 ASP A O 1
ATOM 707 N N . ILE A 1 92 ? 21.823 -3.183 -16.101 1.00 49.22 92 ILE A N 1
ATOM 708 C CA . ILE A 1 92 ? 21.049 -4.390 -16.487 1.00 49.22 92 ILE A CA 1
ATOM 709 C C . ILE A 1 92 ? 19.826 -4.611 -15.577 1.00 49.22 92 ILE A C 1
ATOM 711 O O . ILE A 1 92 ? 18.901 -5.349 -15.926 1.00 49.22 92 ILE A O 1
ATOM 715 N N . LEU A 1 93 ? 19.797 -3.985 -14.401 1.00 55.88 93 LEU A N 1
ATOM 716 C CA . LEU A 1 93 ? 18.751 -4.194 -13.406 1.00 55.88 93 LEU A CA 1
ATOM 717 C C . LEU A 1 93 ? 17.616 -3.178 -13.579 1.00 55.88 93 LEU A C 1
ATOM 719 O O . LEU A 1 93 ? 17.857 -2.054 -14.002 1.00 55.88 93 LEU A O 1
ATOM 723 N N . PHE A 1 94 ? 16.383 -3.548 -13.210 1.00 64.25 94 PHE A N 1
ATOM 724 C CA . PHE A 1 94 ? 15.269 -2.596 -13.134 1.00 64.25 94 PHE A CA 1
ATOM 725 C C . PHE A 1 94 ? 15.668 -1.388 -12.272 1.00 64.25 94 PHE A C 1
ATOM 727 O O . PHE A 1 94 ? 15.794 -1.507 -11.044 1.00 64.25 94 PHE A O 1
ATOM 734 N N . ASP A 1 95 ? 15.910 -0.252 -12.928 1.00 70.50 95 ASP A N 1
ATOM 735 C CA . ASP A 1 95 ? 16.417 0.947 -12.280 1.00 70.50 95 ASP A CA 1
ATOM 736 C C . ASP A 1 95 ? 15.268 1.717 -11.633 1.00 70.50 95 ASP A C 1
ATOM 738 O O . ASP A 1 95 ? 14.498 2.421 -12.289 1.00 70.50 95 ASP A O 1
ATOM 742 N N . LEU A 1 96 ? 15.169 1.590 -10.310 1.00 69.56 96 LEU A N 1
ATOM 743 C CA . LEU A 1 96 ? 14.203 2.333 -9.504 1.00 69.56 96 LEU A CA 1
ATOM 744 C C . LEU A 1 96 ? 14.399 3.853 -9.623 1.00 69.56 96 LEU A C 1
ATOM 746 O O . LEU A 1 96 ? 13.446 4.594 -9.397 1.00 69.56 96 LEU A O 1
ATOM 750 N N . LYS A 1 97 ? 15.589 4.330 -10.015 1.00 67.25 97 LYS A N 1
ATOM 751 C CA . LYS A 1 97 ? 15.863 5.763 -10.191 1.00 67.25 97 LYS A CA 1
ATOM 752 C C . LYS A 1 97 ? 15.167 6.338 -11.418 1.00 67.25 97 LYS A C 1
ATOM 754 O O . LYS A 1 97 ? 14.783 7.500 -11.403 1.00 67.25 97 LYS A O 1
ATOM 759 N N . ALA A 1 98 ? 14.960 5.531 -12.457 1.00 75.69 98 ALA A N 1
ATOM 760 C CA . ALA A 1 98 ? 14.265 5.954 -13.671 1.00 75.69 98 ALA A CA 1
ATOM 761 C C . ALA A 1 98 ? 12.735 6.024 -13.498 1.00 75.69 98 ALA A C 1
ATOM 763 O O . ALA A 1 98 ? 12.033 6.540 -14.366 1.00 75.69 98 ALA A O 1
ATOM 764 N N . VAL A 1 99 ? 12.212 5.501 -12.384 1.00 78.81 99 VAL A N 1
ATOM 765 C CA . VAL A 1 99 ? 10.773 5.432 -12.093 1.00 78.81 99 VAL A CA 1
ATOM 766 C C . VAL A 1 99 ? 10.200 6.798 -11.686 1.00 78.81 99 VAL A C 1
ATOM 768 O O . VAL A 1 99 ? 8.996 7.024 -11.811 1.00 78.81 99 VAL A O 1
ATOM 771 N N . VAL A 1 100 ? 11.045 7.713 -11.203 1.00 80.31 100 VAL A N 1
ATOM 772 C CA . VAL A 1 100 ? 10.638 8.988 -10.599 1.00 80.31 100 VAL A CA 1
ATOM 773 C C . VAL A 1 100 ? 11.322 10.155 -11.324 1.00 80.31 100 VAL A C 1
ATOM 775 O O . VAL A 1 100 ? 12.496 10.085 -11.672 1.00 80.31 100 VAL A O 1
ATOM 778 N N . ASP A 1 101 ? 10.580 11.235 -11.574 1.00 79.25 101 ASP A N 1
ATOM 779 C CA . ASP A 1 101 ? 11.080 12.451 -12.231 1.00 79.25 101 ASP A CA 1
ATOM 780 C C . ASP A 1 101 ? 11.660 13.455 -11.210 1.00 79.25 101 ASP A C 1
ATOM 782 O O . ASP A 1 101 ? 11.272 13.497 -10.042 1.00 79.25 101 ASP A O 1
ATOM 786 N N . SER A 1 102 ? 12.537 14.343 -11.676 1.00 74.19 102 SER A N 1
ATOM 787 C CA . SER A 1 102 ? 13.233 15.379 -10.898 1.00 74.19 102 SER A CA 1
ATOM 788 C C . SER A 1 102 ? 12.290 16.378 -10.213 1.00 74.19 102 SER A C 1
ATOM 790 O O . SER A 1 102 ? 12.681 17.045 -9.258 1.00 74.19 102 SER A O 1
ATOM 792 N N . ALA A 1 103 ? 11.053 16.521 -10.703 1.00 84.12 103 ALA A N 1
ATOM 793 C CA . ALA A 1 103 ? 10.043 17.407 -10.117 1.00 84.12 103 ALA A CA 1
ATOM 794 C C . ALA A 1 103 ? 9.344 16.810 -8.880 1.00 84.12 103 ALA A C 1
ATOM 796 O O . ALA A 1 103 ? 8.566 17.497 -8.207 1.00 84.12 103 ALA A O 1
ATOM 797 N N . GLN A 1 104 ? 9.572 15.528 -8.598 1.00 91.00 104 GLN A N 1
ATOM 798 C CA . GLN A 1 104 ? 8.912 14.816 -7.516 1.00 91.00 104 GLN A CA 1
ATOM 799 C C . GLN A 1 104 ? 9.634 15.017 -6.185 1.00 91.00 104 GLN A C 1
ATOM 801 O O . GLN A 1 104 ? 10.788 15.429 -6.123 1.00 91.00 104 GLN A O 1
ATOM 806 N N . TYR A 1 105 ? 8.915 14.793 -5.092 1.00 93.88 105 TYR A N 1
ATOM 807 C CA . TYR A 1 105 ? 9.437 14.976 -3.740 1.00 93.88 105 TYR A CA 1
ATOM 808 C C . TYR A 1 105 ? 8.648 14.132 -2.742 1.00 93.88 105 TYR A C 1
ATOM 810 O O . TYR A 1 105 ? 7.506 13.747 -3.012 1.00 93.88 105 TYR A O 1
ATOM 818 N N . LEU A 1 106 ? 9.235 13.864 -1.577 1.00 95.75 106 LEU A N 1
ATOM 819 C CA . LEU A 1 106 ? 8.547 13.154 -0.499 1.00 95.75 106 LEU A CA 1
ATOM 820 C C . LEU A 1 106 ? 7.820 14.147 0.406 1.00 95.75 106 LEU A C 1
ATOM 822 O O . LEU A 1 106 ? 8.372 15.178 0.777 1.00 95.75 106 LEU A O 1
ATOM 826 N N . ALA A 1 107 ? 6.592 13.830 0.798 1.00 95.31 107 ALA A N 1
ATOM 827 C CA . ALA A 1 107 ? 5.876 14.536 1.850 1.00 95.31 107 ALA A CA 1
ATOM 828 C C . ALA A 1 107 ? 5.624 13.588 3.022 1.00 95.31 107 ALA A C 1
ATOM 830 O O . ALA A 1 107 ? 4.946 12.573 2.865 1.00 95.31 107 ALA A O 1
ATOM 831 N N . VAL A 1 108 ? 6.133 13.940 4.199 1.00 96.12 108 VAL A N 1
ATOM 832 C CA . VAL A 1 108 ? 5.902 13.191 5.436 1.00 96.12 108 VAL A CA 1
ATOM 833 C C . VAL A 1 108 ? 4.733 13.822 6.171 1.00 96.12 108 VAL A C 1
ATOM 835 O O . VAL A 1 108 ? 4.716 15.030 6.418 1.00 96.12 108 VAL A O 1
ATOM 838 N N . TYR A 1 109 ? 3.737 13.012 6.500 1.00 93.00 109 TYR A N 1
ATOM 839 C CA . TYR A 1 109 ? 2.536 13.477 7.184 1.00 93.00 109 TYR A CA 1
ATOM 840 C C . TYR A 1 109 ? 2.791 13.582 8.706 1.00 93.00 109 TYR A C 1
ATOM 842 O O . TYR A 1 109 ? 3.586 12.801 9.255 1.00 93.00 109 TYR A O 1
ATOM 850 N N . PRO A 1 110 ? 2.182 14.563 9.404 1.00 90.44 110 PRO A N 1
ATOM 851 C CA . PRO A 1 110 ? 2.398 14.768 10.836 1.00 90.44 110 PRO A CA 1
ATOM 852 C C . PRO A 1 110 ? 1.738 13.696 11.705 1.00 90.44 110 PRO A C 1
ATOM 854 O O . PRO A 1 110 ? 2.159 13.497 12.843 1.00 90.44 110 PRO A O 1
ATOM 857 N N . GLU A 1 111 ? 0.684 13.055 11.209 1.00 89.38 111 GLU A N 1
ATOM 858 C CA . GLU A 1 111 ? -0.123 12.115 11.971 1.00 89.38 111 GLU A CA 1
ATOM 859 C C . GLU A 1 111 ? 0.633 10.809 12.242 1.00 89.38 111 GLU A C 1
ATOM 861 O O . GLU A 1 111 ? 1.473 10.350 11.457 1.00 89.38 111 GLU A O 1
ATOM 866 N N . ARG A 1 112 ? 0.300 10.202 13.384 1.00 92.62 112 ARG A N 1
ATOM 867 C CA . ARG A 1 112 ? 0.724 8.854 13.758 1.00 92.62 112 ARG A CA 1
ATOM 868 C C . ARG A 1 112 ? -0.445 7.921 13.516 1.00 92.62 112 ARG A C 1
ATOM 870 O O . ARG A 1 112 ? -1.466 8.013 14.199 1.00 92.62 112 ARG A O 1
ATOM 877 N N . MET A 1 113 ? -0.288 7.045 12.539 1.00 93.62 113 MET A N 1
ATOM 878 C CA . MET A 1 113 ? -1.337 6.126 12.136 1.00 93.62 113 MET A CA 1
ATOM 879 C C . MET A 1 113 ? -1.293 4.848 12.966 1.00 93.62 113 MET A C 1
ATOM 881 O O . MET A 1 113 ? -0.229 4.390 13.394 1.00 93.62 113 MET A O 1
ATOM 885 N N . VAL A 1 114 ? -2.467 4.259 13.153 1.00 94.19 114 VAL A N 1
ATOM 886 C CA . VAL A 1 114 ? -2.654 2.938 13.746 1.00 94.19 114 VAL A CA 1
ATOM 887 C C . VAL A 1 114 ? -3.364 2.031 12.755 1.00 94.19 114 VAL A C 1
ATOM 889 O O . VAL A 1 114 ? -4.300 2.452 12.074 1.00 94.19 114 VAL A O 1
ATOM 892 N N . LEU A 1 115 ? -2.908 0.783 12.687 1.00 94.88 115 LEU A N 1
ATOM 893 C CA . LEU A 1 115 ? -3.539 -0.276 11.909 1.00 94.88 115 LEU A CA 1
ATOM 894 C C . LEU A 1 115 ? -4.539 -1.007 12.810 1.00 94.88 115 LEU A C 1
ATOM 896 O O . LEU A 1 115 ? -4.195 -1.439 13.914 1.00 94.88 115 LEU A O 1
ATOM 900 N N . VAL A 1 116 ? -5.789 -1.100 12.368 1.00 95.38 116 VAL A N 1
ATOM 901 C CA . VAL A 1 116 ? -6.903 -1.583 13.187 1.00 95.38 116 VAL A CA 1
ATOM 902 C C . VAL A 1 116 ? -7.761 -2.550 12.387 1.00 95.38 116 VAL A C 1
ATOM 904 O O . VAL A 1 116 ? -8.196 -2.236 11.284 1.00 95.38 116 VAL A O 1
ATOM 907 N N . ARG A 1 117 ? -8.068 -3.706 12.970 1.00 96.69 117 ARG A N 1
ATOM 908 C CA . ARG A 1 117 ? -9.078 -4.623 12.451 1.00 96.69 117 ARG A CA 1
ATOM 909 C C . ARG A 1 117 ? -10.396 -4.384 13.168 1.00 96.69 117 ARG A C 1
ATOM 911 O O . ARG A 1 117 ? -10.495 -4.568 14.380 1.00 96.69 117 ARG A O 1
ATOM 918 N N . LEU A 1 118 ? -11.421 -4.001 12.419 1.00 97.25 118 LEU A N 1
ATOM 919 C CA . LEU A 1 118 ? -12.783 -3.904 12.928 1.00 97.25 118 LEU A CA 1
ATOM 920 C C . LEU A 1 118 ? -13.454 -5.281 12.844 1.00 97.25 118 LEU A C 1
ATOM 922 O O . LEU A 1 118 ? -13.465 -5.918 11.789 1.00 97.25 118 LEU A O 1
ATOM 926 N N . LYS A 1 119 ? -14.032 -5.751 13.953 1.00 96.81 119 LYS A N 1
ATOM 927 C CA . LYS A 1 119 ? -14.831 -6.982 13.958 1.00 96.81 119 LYS A CA 1
ATOM 928 C C . LYS A 1 119 ? -16.071 -6.778 13.091 1.00 96.81 119 LYS A C 1
ATOM 930 O O . LYS A 1 119 ? -16.784 -5.786 13.244 1.00 96.81 119 LYS A O 1
ATOM 935 N N . LYS A 1 120 ? -16.356 -7.723 12.195 1.00 95.50 120 LYS A N 1
ATOM 936 C CA . LYS A 1 120 ? -17.464 -7.599 11.232 1.00 95.50 120 LYS A CA 1
ATOM 937 C C . LYS A 1 120 ? -18.821 -7.492 11.917 1.00 95.50 120 LYS A C 1
ATOM 939 O O . LYS A 1 120 ? -19.688 -6.737 11.487 1.00 95.50 120 LYS A O 1
ATOM 944 N N . GLU A 1 121 ? -18.980 -8.195 13.030 1.00 96.69 121 GLU A N 1
ATOM 945 C CA . GLU A 1 121 ? -20.192 -8.190 13.849 1.00 96.69 121 GLU A CA 1
ATOM 946 C C . GLU A 1 121 ? -20.415 -6.820 14.508 1.00 96.69 121 GLU A C 1
ATOM 948 O O . GLU A 1 121 ? -21.553 -6.424 14.758 1.00 96.69 121 GLU A O 1
ATOM 953 N N . ALA A 1 122 ? -19.329 -6.073 14.727 1.00 96.56 122 ALA A N 1
ATOM 954 C CA . ALA A 1 122 ? -19.315 -4.751 15.338 1.00 96.56 122 ALA A CA 1
ATOM 955 C C . ALA A 1 122 ? -19.446 -3.595 14.325 1.00 96.56 122 ALA A C 1
ATOM 957 O O . ALA A 1 122 ? -19.351 -2.420 14.694 1.00 96.56 122 ALA A O 1
ATOM 958 N N . LEU A 1 123 ? -19.685 -3.883 13.039 1.00 95.31 123 LEU A N 1
ATOM 959 C CA . LEU A 1 123 ? -19.776 -2.847 12.006 1.00 95.31 123 LEU A CA 1
ATOM 960 C C . LEU A 1 123 ? -20.884 -1.824 12.307 1.00 95.31 123 LEU A C 1
ATOM 962 O O . LEU A 1 123 ? -20.680 -0.619 12.173 1.00 95.31 123 LEU A O 1
ATOM 966 N N . ARG A 1 124 ? -22.054 -2.297 12.757 1.00 95.44 124 ARG A N 1
ATOM 967 C CA . ARG A 1 124 ? -23.202 -1.427 13.051 1.00 95.44 124 ARG A CA 1
ATOM 968 C C . ARG A 1 124 ? -22.953 -0.521 14.255 1.00 95.44 124 ARG A C 1
ATOM 970 O O . ARG A 1 124 ? -23.287 0.657 14.190 1.00 95.44 124 ARG A O 1
ATOM 977 N N . GLU A 1 125 ? -22.391 -1.051 15.338 1.00 95.56 125 GLU A N 1
ATOM 978 C CA . GLU A 1 125 ? -22.054 -0.242 16.521 1.00 95.56 125 GLU A CA 1
ATOM 979 C C . GLU A 1 125 ? -20.935 0.765 16.225 1.00 95.56 125 GLU A C 1
ATOM 981 O O . GLU A 1 125 ? -20.930 1.861 16.777 1.00 95.56 125 GLU A O 1
ATOM 986 N N . SER A 1 126 ? -20.059 0.448 15.268 1.00 96.56 126 SER A N 1
ATOM 987 C CA . SER A 1 126 ? -18.965 1.320 14.826 1.00 96.56 126 SER A CA 1
ATOM 988 C C . SER A 1 126 ? -19.379 2.356 13.774 1.00 96.56 126 SER A C 1
ATOM 990 O O . SER A 1 126 ? -18.547 3.150 13.332 1.00 96.56 126 SER A O 1
ATOM 992 N N . ALA A 1 127 ? -20.658 2.398 13.376 1.00 95.12 127 ALA A N 1
ATOM 993 C CA . ALA A 1 127 ? -21.152 3.323 12.356 1.00 95.12 127 ALA A CA 1
ATOM 994 C C . ALA A 1 127 ? -20.891 4.793 12.717 1.00 95.12 127 ALA A C 1
ATOM 996 O O . ALA A 1 127 ? -20.601 5.598 11.831 1.00 95.12 127 ALA A O 1
ATOM 997 N N . PHE A 1 128 ? -20.949 5.142 14.007 1.00 94.06 128 PHE A N 1
ATOM 998 C CA . PHE A 1 128 ? -20.608 6.483 14.478 1.00 94.06 128 PHE A CA 1
ATOM 999 C C . PHE A 1 128 ? -19.147 6.834 14.165 1.00 94.06 128 PHE A C 1
ATOM 1001 O O . PHE A 1 128 ? -18.912 7.820 13.468 1.00 94.06 128 PHE A O 1
ATOM 1008 N N . GLY A 1 129 ? -18.185 6.012 14.602 1.00 92.88 129 GLY A N 1
ATOM 1009 C CA . GLY A 1 129 ? -16.758 6.248 14.362 1.00 92.88 129 GLY A CA 1
ATOM 1010 C C . GLY A 1 129 ? -16.407 6.299 12.874 1.00 92.88 129 GLY A C 1
ATOM 1011 O O . GLY A 1 129 ? -15.733 7.224 12.425 1.00 92.88 129 GLY A O 1
ATOM 1012 N N . LEU A 1 130 ? -16.965 5.386 12.072 1.00 94.25 130 LEU A N 1
ATOM 1013 C CA . LEU A 1 130 ? -16.793 5.399 10.614 1.00 94.25 130 LEU A CA 1
ATOM 1014 C C . LEU A 1 130 ? -17.342 6.680 9.974 1.00 94.25 130 LEU A C 1
ATOM 1016 O O . LEU A 1 130 ? -16.702 7.273 9.107 1.00 94.25 130 LEU A O 1
ATOM 1020 N N . THR A 1 131 ? -18.507 7.144 10.426 1.00 92.69 131 THR A N 1
ATOM 1021 C CA . THR A 1 131 ? -19.095 8.398 9.938 1.00 92.69 131 THR A CA 1
ATOM 1022 C C . THR A 1 131 ? -18.227 9.595 10.324 1.00 92.69 131 THR A C 1
ATOM 1024 O O . THR A 1 131 ? -18.017 10.487 9.503 1.00 92.69 131 THR A O 1
ATOM 1027 N N . GLN A 1 132 ? -17.674 9.613 11.541 1.00 89.69 132 GLN A N 1
ATOM 1028 C CA . GLN A 1 132 ? -16.768 10.676 11.983 1.00 89.69 132 GLN A CA 1
ATOM 1029 C C . GLN A 1 132 ? -15.511 10.762 11.111 1.00 89.69 132 GLN A C 1
ATOM 1031 O O . GLN A 1 132 ? -15.143 11.870 10.723 1.00 89.69 132 GLN A O 1
ATOM 1036 N N . LEU A 1 133 ? -14.903 9.631 10.734 1.00 89.62 133 LEU A N 1
ATOM 1037 C CA . LEU A 1 133 ? -13.745 9.613 9.826 1.00 89.62 133 LEU A CA 1
ATOM 1038 C C . LEU A 1 133 ? -14.054 10.312 8.490 1.00 89.62 133 LEU A C 1
ATOM 1040 O O . LEU A 1 133 ? -13.306 11.188 8.045 1.00 89.62 133 LEU A O 1
ATOM 1044 N N . VAL A 1 134 ? -15.199 9.984 7.880 1.00 89.50 134 VAL A N 1
ATOM 1045 C CA . VAL A 1 134 ? -15.630 10.580 6.603 1.00 89.50 134 VAL A CA 1
ATOM 1046 C C . VAL A 1 134 ? -15.880 12.085 6.745 1.00 89.50 134 VAL A C 1
ATOM 1048 O O . VAL A 1 134 ? -15.447 12.873 5.900 1.00 89.50 134 VAL A O 1
ATOM 1051 N N . LEU A 1 135 ? -16.551 12.504 7.822 1.00 85.44 135 LEU A N 1
ATOM 1052 C CA . LEU A 1 135 ? -16.926 13.904 8.033 1.00 85.44 135 LEU A CA 1
ATOM 1053 C C . LEU A 1 135 ? -15.727 14.798 8.388 1.00 85.44 135 LEU A C 1
ATOM 1055 O O . LEU A 1 135 ? -15.634 15.914 7.877 1.00 85.44 135 LEU A O 1
ATOM 1059 N N . ARG A 1 136 ? -14.784 14.314 9.207 1.00 76.12 136 ARG A N 1
ATOM 1060 C CA . ARG A 1 136 ? -13.573 15.065 9.603 1.00 76.12 136 ARG A CA 1
ATOM 1061 C C . ARG A 1 136 ? -12.599 15.279 8.443 1.00 76.12 136 ARG A C 1
ATOM 1063 O O . ARG A 1 136 ? -11.880 16.271 8.416 1.00 76.12 136 ARG A O 1
ATOM 1070 N N . SER A 1 137 ? -12.632 14.403 7.441 1.00 66.50 137 SER A N 1
ATOM 1071 C CA . SER A 1 137 ? -11.800 14.517 6.234 1.00 66.50 137 SER A CA 1
ATOM 1072 C C . SER A 1 137 ? -12.207 15.660 5.302 1.00 66.50 137 SER A C 1
ATOM 1074 O O . SER A 1 137 ? -11.438 16.044 4.424 1.00 66.50 137 SER A O 1
ATOM 1076 N N . SER A 1 138 ? -13.419 16.199 5.470 1.00 52.72 138 SER A N 1
ATOM 1077 C CA . SER A 1 138 ? -14.009 17.191 4.562 1.00 52.72 138 SER A CA 1
ATOM 1078 C C . SER A 1 138 ? -13.913 18.635 5.064 1.00 52.72 138 SER A C 1
ATOM 1080 O O . SER A 1 138 ? -14.454 19.531 4.415 1.00 52.72 138 SER A O 1
ATOM 1082 N N . SER A 1 139 ? -13.242 18.911 6.189 1.00 49.09 139 SER A N 1
ATOM 1083 C CA . SER A 1 139 ? -13.128 20.284 6.692 1.00 49.09 139 SER A CA 1
ATOM 1084 C C . SER A 1 139 ? -12.071 21.081 5.915 1.00 49.09 139 SER A C 1
ATOM 1086 O O . SER A 1 139 ? -10.980 21.360 6.412 1.00 49.09 139 SER A O 1
ATOM 1088 N N . ALA A 1 140 ? -12.402 21.483 4.686 1.00 44.81 140 ALA A N 1
ATOM 1089 C CA . ALA A 1 140 ? -11.823 22.689 4.115 1.00 44.81 140 ALA A CA 1
ATOM 1090 C C . ALA A 1 140 ? -12.223 23.852 5.030 1.00 44.81 140 ALA A C 1
ATOM 1092 O O . ALA A 1 140 ? -13.408 24.060 5.294 1.00 44.81 140 ALA A O 1
ATOM 1093 N N . GLN A 1 141 ? -11.237 24.567 5.566 1.00 44.56 141 GLN A N 1
ATOM 1094 C CA . GLN A 1 141 ? -11.462 25.710 6.444 1.00 44.56 141 GLN A CA 1
ATOM 1095 C C . GLN A 1 141 ? -12.398 26.725 5.772 1.00 44.56 141 GLN A C 1
ATOM 1097 O O . GLN A 1 141 ? -12.004 27.449 4.861 1.00 44.56 141 GLN A O 1
ATOM 1102 N N . THR A 1 142 ? -13.635 26.827 6.250 1.00 39.28 142 THR A N 1
ATOM 1103 C CA . THR A 1 142 ? -14.407 28.066 6.150 1.00 39.28 142 THR A CA 1
ATOM 1104 C C . THR A 1 142 ? -14.103 28.900 7.386 1.00 39.28 142 THR A C 1
ATOM 1106 O O . THR A 1 142 ? -14.290 28.430 8.506 1.00 39.28 142 THR A O 1
ATOM 1109 N N . ALA A 1 143 ? -13.654 30.140 7.184 1.00 48.47 143 ALA A N 1
ATOM 1110 C CA . ALA A 1 143 ? -13.129 31.069 8.195 1.00 48.47 143 ALA A CA 1
ATOM 1111 C C . ALA A 1 143 ? -14.087 31.464 9.351 1.00 48.47 143 ALA A C 1
ATOM 1113 O O . ALA A 1 143 ? -13.780 32.381 10.107 1.00 48.47 143 ALA A O 1
ATOM 1114 N N . ALA A 1 144 ? -15.249 30.819 9.493 1.00 46.56 144 ALA A N 1
ATOM 1115 C CA . ALA A 1 144 ? -16.323 31.220 10.404 1.00 46.56 144 ALA A CA 1
ATOM 1116 C C . ALA A 1 144 ? -16.621 30.223 11.541 1.00 46.56 144 ALA A C 1
ATOM 1118 O O . ALA A 1 144 ? -17.433 30.534 12.410 1.00 46.56 144 ALA A O 1
ATOM 1119 N N . THR A 1 145 ? -15.993 29.044 11.570 1.00 45.09 145 THR A N 1
ATOM 1120 C CA . THR A 1 145 ? -16.201 28.044 12.635 1.00 45.09 145 THR A CA 1
ATOM 1121 C C . THR A 1 145 ? -14.942 27.856 13.480 1.00 45.09 145 THR A C 1
ATOM 1123 O O . THR A 1 145 ? -13.849 27.814 12.912 1.00 45.09 145 THR A O 1
ATOM 1126 N N . PRO A 1 146 ? -15.062 27.734 14.820 1.00 43.72 146 PRO A N 1
ATOM 1127 C CA . PRO A 1 146 ? -13.917 27.456 15.681 1.00 43.72 146 PRO A CA 1
ATOM 1128 C C . PRO A 1 146 ? -13.225 26.160 15.226 1.00 43.72 146 PRO A C 1
ATOM 1130 O O . PRO A 1 146 ? -13.911 25.247 14.756 1.00 43.72 146 PRO A O 1
ATOM 1133 N N . PRO A 1 147 ? -11.887 26.071 15.332 1.00 45.06 147 PRO A N 1
ATOM 1134 C CA . PRO A 1 147 ? -11.137 24.928 14.830 1.00 45.06 147 PRO A CA 1
ATOM 1135 C C . PRO A 1 147 ? -11.609 23.649 15.526 1.00 45.06 147 PRO A C 1
ATOM 1137 O O . PRO A 1 147 ? -11.398 23.463 16.723 1.00 45.06 147 PRO A O 1
ATOM 1140 N N . SER A 1 148 ? -12.252 22.752 14.779 1.00 46.00 148 SER A N 1
ATOM 1141 C CA . SER A 1 148 ? -12.431 21.372 15.218 1.00 46.00 148 SER A CA 1
ATOM 1142 C C . SER A 1 148 ? -11.051 20.717 15.291 1.00 46.00 148 SER A C 1
ATOM 1144 O O . SER A 1 148 ? -10.293 20.755 14.325 1.00 46.00 148 SER A O 1
ATOM 1146 N N . HIS A 1 149 ? -10.721 20.140 16.444 1.00 45.53 149 HIS A N 1
ATOM 1147 C CA . HIS A 1 149 ? -9.361 19.787 16.870 1.00 45.53 149 HIS A CA 1
ATOM 1148 C C . HIS A 1 149 ? -8.621 18.685 16.082 1.00 45.53 149 HIS A C 1
ATOM 1150 O O . HIS A 1 149 ? -7.524 18.316 16.487 1.00 45.53 149 HIS A O 1
ATOM 1156 N N . CYS A 1 150 ? -9.149 18.159 14.976 1.00 44.69 150 CYS A N 1
ATOM 1157 C CA . CYS A 1 150 ? -8.480 17.091 14.230 1.00 44.69 150 CYS A CA 1
ATOM 1158 C C . CYS A 1 150 ? -8.962 17.061 12.773 1.00 44.69 150 CYS A C 1
ATOM 1160 O O . CYS A 1 150 ? -10.009 16.488 12.472 1.00 44.69 150 CYS A O 1
ATOM 1162 N N . SER A 1 151 ? -8.225 17.712 11.868 1.00 57.00 151 SER A N 1
ATOM 1163 C CA . SER A 1 151 ? -8.310 17.409 10.439 1.00 57.00 151 SER A CA 1
ATOM 1164 C C . SER A 1 151 ? -7.312 16.289 10.142 1.00 57.00 151 SER A C 1
ATOM 1166 O O . SER A 1 151 ? -6.110 16.445 10.348 1.00 57.00 151 SER A O 1
ATOM 1168 N N . THR A 1 152 ? -7.809 15.135 9.701 1.00 60.09 152 THR A N 1
ATOM 1169 C CA . THR A 1 152 ? -6.959 14.001 9.317 1.00 60.09 152 THR A CA 1
ATOM 1170 C C . THR A 1 152 ? -6.607 14.120 7.842 1.00 60.09 152 THR A C 1
ATOM 1172 O O . THR A 1 152 ? -7.506 14.151 6.999 1.00 60.09 152 THR A O 1
ATOM 1175 N N . SER A 1 153 ? -5.323 14.153 7.496 1.00 75.56 153 SER A N 1
ATOM 1176 C CA . SER A 1 153 ? -4.908 14.276 6.092 1.00 75.56 153 SER A CA 1
ATOM 1177 C C . SER A 1 153 ? -4.922 12.952 5.308 1.00 75.56 153 SER A C 1
ATOM 1179 O O . SER A 1 153 ? -4.875 12.973 4.075 1.00 75.56 153 SER A O 1
ATOM 1181 N N . PHE A 1 154 ? -5.006 11.806 5.994 1.00 87.88 154 PHE A N 1
ATOM 1182 C CA . PHE A 1 154 ? -5.112 10.470 5.400 1.00 87.88 154 PHE A CA 1
ATOM 1183 C C . PHE A 1 154 ? -5.798 9.487 6.355 1.00 87.88 154 PHE A C 1
ATOM 1185 O O . PHE A 1 154 ? -5.528 9.489 7.552 1.00 87.88 154 PHE A O 1
ATOM 1192 N N . TRP A 1 155 ? -6.644 8.622 5.804 1.00 92.62 155 TRP A N 1
ATOM 1193 C CA . TRP A 1 155 ? -7.168 7.417 6.445 1.00 92.62 155 TRP A CA 1
ATOM 1194 C C . TRP A 1 155 ? -7.538 6.406 5.354 1.00 92.62 155 TRP A C 1
ATOM 1196 O O . TRP A 1 155 ? -7.682 6.765 4.182 1.00 92.62 155 TRP A O 1
ATOM 1206 N N . CYS A 1 156 ? -7.693 5.143 5.736 1.00 93.69 156 CYS A N 1
ATOM 1207 C CA . CYS A 1 156 ? -8.079 4.063 4.840 1.00 93.69 156 CYS A CA 1
ATOM 1208 C C . CYS A 1 156 ? -9.131 3.166 5.497 1.00 93.69 156 CYS A C 1
ATOM 1210 O O . CYS A 1 156 ? -9.042 2.863 6.687 1.00 93.69 156 CYS A O 1
ATOM 1212 N N . TYR A 1 157 ? -10.100 2.726 4.697 1.00 95.75 157 TYR A N 1
ATOM 1213 C CA . TYR A 1 157 ? -11.053 1.671 5.021 1.00 95.75 157 TYR A CA 1
ATOM 1214 C C . TYR A 1 157 ? -11.025 0.649 3.890 1.00 95.75 157 TYR A C 1
ATOM 1216 O O . TYR A 1 157 ? -11.242 1.002 2.728 1.00 95.75 157 TYR A O 1
ATOM 1224 N N . CYS A 1 158 ? -10.780 -0.613 4.227 1.00 95.00 158 CYS A N 1
ATOM 1225 C CA . CYS A 1 158 ? -10.810 -1.722 3.286 1.00 95.00 158 CYS A CA 1
ATOM 1226 C C . CYS A 1 158 ? -11.621 -2.873 3.884 1.00 95.00 158 CYS A C 1
ATOM 1228 O O . CYS A 1 158 ? -11.237 -3.443 4.902 1.00 95.00 158 CYS A O 1
ATOM 1230 N N . GLU A 1 159 ? -12.745 -3.208 3.255 1.00 95.19 159 GLU A N 1
ATOM 1231 C CA . GLU A 1 159 ? -13.551 -4.377 3.605 1.00 95.19 159 GLU A CA 1
ATOM 1232 C C . GLU A 1 159 ? -13.367 -5.459 2.538 1.00 95.19 159 GLU A C 1
ATOM 1234 O O . GLU A 1 159 ? -13.595 -5.224 1.349 1.00 95.19 159 GLU A O 1
ATOM 1239 N N . THR A 1 160 ? -12.964 -6.649 2.977 1.00 91.94 160 THR A N 1
ATOM 1240 C CA . THR A 1 160 ? -12.882 -7.864 2.156 1.00 91.94 160 THR A CA 1
ATOM 1241 C C . THR A 1 160 ? -13.856 -8.918 2.683 1.00 91.94 160 THR A C 1
ATOM 1243 O O . THR A 1 160 ? -14.627 -8.669 3.613 1.00 91.94 160 THR A O 1
ATOM 1246 N N . ALA A 1 161 ? -13.850 -10.132 2.124 1.00 91.00 161 ALA A N 1
ATOM 1247 C CA . ALA A 1 161 ? -14.652 -11.233 2.660 1.00 91.00 161 ALA A CA 1
ATOM 1248 C C . ALA A 1 161 ? -14.127 -11.736 4.022 1.00 91.00 161 ALA A C 1
ATOM 1250 O O . ALA A 1 161 ? -14.909 -12.217 4.842 1.00 91.00 161 ALA A O 1
ATOM 1251 N N . GLU A 1 162 ? -12.848 -11.525 4.316 1.00 89.12 162 GLU A N 1
ATOM 1252 C CA . GLU A 1 162 ? -12.129 -12.039 5.483 1.00 89.12 162 GLU A CA 1
ATOM 1253 C C . GLU A 1 162 ? -12.052 -11.016 6.625 1.00 89.12 162 GLU A C 1
ATOM 1255 O O . GLU A 1 162 ? -12.132 -11.379 7.802 1.00 89.12 162 GLU A O 1
ATOM 1260 N N . GLU A 1 163 ? -11.940 -9.724 6.307 1.00 92.19 163 GLU A N 1
ATOM 1261 C CA . GLU A 1 163 ? -11.699 -8.692 7.316 1.00 92.19 163 GLU A CA 1
ATOM 1262 C C . GLU A 1 163 ? -12.274 -7.314 6.968 1.00 92.19 163 GLU A C 1
ATOM 1264 O O . GLU A 1 163 ? -12.734 -7.064 5.855 1.00 92.19 163 GLU A O 1
ATOM 1269 N N . ILE A 1 164 ? -12.255 -6.428 7.966 1.00 96.44 164 ILE A N 1
ATOM 1270 C CA . ILE A 1 164 ? -12.400 -4.985 7.792 1.00 96.44 164 ILE A CA 1
ATOM 1271 C C . ILE A 1 164 ? -11.150 -4.349 8.392 1.00 96.44 164 ILE A C 1
ATOM 1273 O O . ILE A 1 164 ? -10.954 -4.380 9.608 1.00 96.44 164 ILE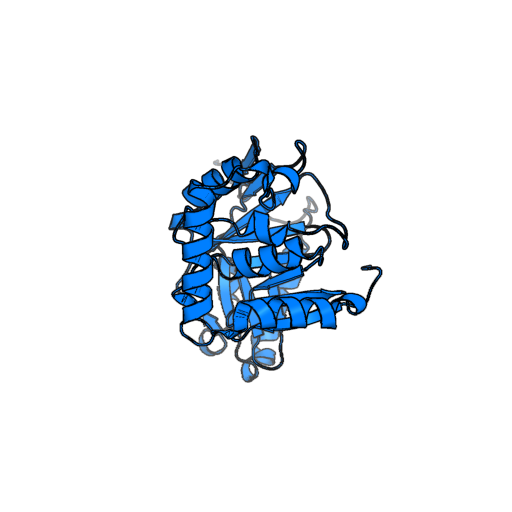 A O 1
ATOM 1277 N N . SER A 1 165 ? -10.312 -3.787 7.530 1.00 95.50 165 SER A N 1
ATOM 1278 C CA . SER A 1 165 ? -9.062 -3.128 7.884 1.00 95.50 165 SER A CA 1
ATOM 1279 C C . SER A 1 165 ? -9.228 -1.615 7.848 1.00 95.50 165 SER A C 1
ATOM 1281 O O . SER A 1 165 ? -9.748 -1.050 6.883 1.00 95.50 165 SER A O 1
ATOM 1283 N N . LEU A 1 166 ? -8.740 -0.954 8.889 1.00 96.12 166 LEU A N 1
ATOM 1284 C CA . LEU A 1 166 ? -8.723 0.490 9.043 1.00 96.12 166 LEU A CA 1
ATOM 1285 C C . LEU A 1 166 ? -7.291 0.968 9.263 1.00 96.12 166 LEU A C 1
ATOM 1287 O O . LEU A 1 166 ? -6.540 0.380 10.041 1.00 96.12 166 LEU A O 1
ATOM 1291 N N . ILE A 1 167 ? -6.949 2.085 8.631 1.00 95.12 167 ILE A N 1
ATOM 1292 C CA . ILE A 1 167 ? -5.759 2.869 8.965 1.00 95.12 167 ILE A CA 1
ATOM 1293 C C . ILE A 1 167 ? -6.231 4.275 9.269 1.00 95.12 167 ILE A C 1
ATOM 1295 O O . ILE A 1 167 ? -6.840 4.922 8.418 1.00 95.12 167 ILE A O 1
ATOM 1299 N N . LEU A 1 168 ? -5.982 4.736 10.484 1.00 93.75 168 LEU A N 1
ATOM 1300 C CA . LEU A 1 168 ? -6.493 6.012 10.970 1.00 93.75 168 LEU A CA 1
ATOM 1301 C C . LEU A 1 168 ? -5.518 6.651 11.955 1.00 93.75 168 LEU A C 1
ATOM 1303 O O . LEU A 1 168 ? -4.665 5.969 12.520 1.00 93.75 168 LEU A O 1
ATOM 1307 N N . ASP A 1 169 ? -5.650 7.962 12.152 1.00 91.25 169 ASP A N 1
ATOM 1308 C CA . ASP A 1 169 ? -4.918 8.692 13.190 1.00 91.25 169 ASP A CA 1
ATOM 1309 C C . ASP A 1 169 ? -5.287 8.116 14.565 1.00 91.25 169 ASP A C 1
ATOM 1311 O O . ASP A 1 169 ? -6.464 7.886 14.851 1.00 91.25 169 ASP A O 1
ATOM 1315 N N . ASN A 1 170 ? -4.293 7.906 15.430 1.00 86.44 170 ASN A N 1
ATOM 1316 C CA . ASN A 1 170 ? -4.472 7.403 16.791 1.00 86.44 170 ASN A CA 1
ATOM 1317 C C . ASN A 1 170 ? -5.561 8.164 17.577 1.00 86.44 170 ASN A C 1
ATOM 1319 O O . ASN A 1 170 ? -6.227 7.573 18.423 1.00 86.44 170 ASN A O 1
ATOM 1323 N N . GLU A 1 171 ? -5.778 9.453 17.306 1.00 86.31 171 GLU A N 1
ATOM 1324 C CA . GLU A 1 171 ? -6.853 10.231 17.943 1.00 86.31 171 GLU A CA 1
ATOM 1325 C C . GLU A 1 171 ? -8.267 9.812 17.517 1.00 86.31 171 GLU A C 1
ATOM 1327 O O . GLU A 1 171 ? -9.200 9.890 18.315 1.00 86.31 171 GLU A O 1
ATOM 1332 N N . CYS A 1 172 ? -8.445 9.334 16.285 1.00 89.06 172 CYS A N 1
ATOM 1333 C CA . CYS A 1 172 ? -9.743 8.879 15.786 1.00 89.06 172 CYS A CA 1
ATOM 1334 C C . CYS A 1 172 ? -10.155 7.519 16.360 1.00 89.06 172 CYS A C 1
ATOM 1336 O O . CYS A 1 172 ? -11.327 7.154 16.284 1.00 89.06 172 CYS A O 1
ATOM 1338 N N . LEU A 1 173 ? -9.223 6.782 16.972 1.00 89.75 173 LEU A N 1
ATOM 1339 C CA . LEU A 1 173 ? -9.515 5.510 17.628 1.00 89.75 173 LEU A CA 1
ATOM 1340 C C . LEU A 1 173 ? -10.511 5.672 18.788 1.00 89.75 173 LEU A C 1
ATOM 1342 O O . LEU A 1 173 ? -11.283 4.758 19.057 1.00 89.75 173 LEU A O 1
ATOM 1346 N N . ALA A 1 174 ? -10.541 6.846 19.427 1.00 90.88 174 ALA A N 1
ATOM 1347 C CA . ALA A 1 174 ? -11.446 7.146 20.536 1.00 90.88 174 ALA A CA 1
ATOM 1348 C C . ALA A 1 174 ? -12.937 7.138 20.145 1.00 90.88 174 ALA A C 1
ATOM 1350 O O . ALA A 1 174 ? -13.793 7.035 21.021 1.00 90.88 174 ALA A O 1
ATOM 1351 N N . ASP A 1 175 ? -13.263 7.231 18.850 1.00 92.31 175 ASP A N 1
ATOM 1352 C CA . ASP A 1 175 ? -14.648 7.152 18.373 1.00 92.31 175 ASP A CA 1
ATOM 1353 C C . ASP A 1 175 ? -15.150 5.696 18.223 1.00 92.31 175 ASP A C 1
ATOM 1355 O O . ASP A 1 175 ? -16.303 5.479 17.836 1.00 92.31 175 ASP A O 1
ATOM 1359 N N . PHE A 1 176 ? -14.301 4.698 18.500 1.00 94.69 176 PHE A N 1
ATOM 1360 C CA . PHE A 1 176 ? -14.613 3.272 18.396 1.00 94.69 176 PHE A CA 1
ATOM 1361 C C . PHE A 1 176 ? -14.632 2.604 19.776 1.00 94.69 176 PHE A C 1
ATOM 1363 O O . PHE A 1 176 ? -13.846 2.933 20.660 1.00 94.69 176 PHE A O 1
ATOM 1370 N N . SER A 1 177 ? -15.521 1.623 19.954 1.00 94.81 177 SER A N 1
ATOM 1371 C CA . SER A 1 177 ? -15.544 0.799 21.168 1.00 94.81 177 SER A CA 1
ATOM 1372 C C . SER A 1 177 ? -14.326 -0.126 21.219 1.00 94.81 177 SER A C 1
ATOM 1374 O O . SER A 1 177 ? -14.042 -0.816 20.241 1.00 94.81 177 SER A O 1
ATOM 1376 N N . GLU A 1 178 ? -13.668 -0.237 22.376 1.00 93.12 178 GLU A N 1
ATOM 1377 C CA . GLU A 1 178 ? -12.534 -1.155 22.587 1.00 93.12 178 GLU A CA 1
ATOM 1378 C C . GLU A 1 178 ? -12.891 -2.618 22.280 1.00 93.12 178 GLU A C 1
ATOM 1380 O O . GLU A 1 178 ? -12.053 -3.392 21.828 1.00 93.12 178 GLU A O 1
ATOM 1385 N N . THR A 1 179 ? -14.153 -3.013 22.479 1.00 95.25 179 THR A N 1
ATOM 1386 C CA . THR A 1 179 ? -14.608 -4.378 22.181 1.00 95.25 179 THR A CA 1
ATOM 1387 C C . THR A 1 179 ? -14.826 -4.627 20.692 1.00 95.25 179 THR A C 1
ATOM 1389 O O . THR A 1 179 ? -14.821 -5.790 20.275 1.00 95.25 179 THR A O 1
ATOM 1392 N N . ALA A 1 180 ? -15.023 -3.568 19.901 1.00 96.31 180 ALA A N 1
ATOM 1393 C CA . ALA A 1 180 ? -15.303 -3.635 18.469 1.00 96.31 180 ALA A CA 1
ATOM 1394 C C . ALA A 1 180 ? -14.036 -3.845 17.635 1.00 96.31 180 ALA A C 1
ATOM 1396 O O . ALA A 1 180 ? -14.091 -4.442 16.560 1.00 96.31 180 ALA A O 1
ATOM 1397 N N . VAL A 1 181 ? -12.894 -3.362 18.126 1.00 96.38 181 VAL A N 1
ATOM 1398 C CA . VAL A 1 181 ? -11.659 -3.251 17.348 1.00 96.38 181 VAL A CA 1
ATOM 1399 C C . VAL A 1 181 ? -10.527 -4.096 17.922 1.00 96.38 181 VAL A C 1
ATOM 1401 O O . VAL A 1 181 ? -10.447 -4.347 19.120 1.00 96.38 181 VAL A O 1
ATOM 1404 N N . ILE A 1 182 ? -9.632 -4.538 17.046 1.00 96.06 182 ILE A N 1
ATOM 1405 C CA . ILE A 1 182 ? -8.345 -5.140 17.386 1.00 96.06 182 ILE A CA 1
ATOM 1406 C C . ILE A 1 182 ? -7.280 -4.193 16.841 1.00 96.06 182 ILE A C 1
ATOM 1408 O O . ILE A 1 182 ? -7.206 -3.958 15.637 1.00 96.06 182 ILE A O 1
ATOM 1412 N N . VAL A 1 183 ? -6.489 -3.603 17.728 1.00 94.56 183 VAL A N 1
ATOM 1413 C CA . VAL A 1 183 ? -5.560 -2.516 17.396 1.00 94.56 183 VAL A CA 1
ATOM 1414 C C . VAL A 1 183 ? -4.142 -3.065 17.387 1.00 94.56 183 VAL A C 1
ATOM 1416 O O . VAL A 1 183 ? -3.742 -3.723 18.345 1.00 94.56 183 VAL A O 1
ATOM 1419 N N . SER A 1 184 ? -3.380 -2.801 16.324 1.00 92.06 184 SER A N 1
ATOM 1420 C CA . SER A 1 184 ? -1.949 -3.111 16.320 1.00 92.06 184 SER A CA 1
ATOM 1421 C C . SER A 1 184 ? -1.204 -2.229 17.331 1.00 92.06 184 SER A C 1
ATOM 1423 O O . SER A 1 184 ? -1.521 -1.048 17.529 1.00 92.06 184 SER A O 1
ATOM 1425 N N . HIS A 1 185 ? -0.201 -2.810 17.985 1.00 90.19 185 HIS A N 1
ATOM 1426 C CA . HIS A 1 185 ? 0.670 -2.085 18.907 1.00 90.19 185 HIS A CA 1
ATOM 1427 C C . HIS A 1 185 ? 1.549 -1.063 18.182 1.00 90.19 185 HIS A C 1
ATOM 1429 O O . HIS A 1 185 ? 1.881 -0.027 18.761 1.00 90.19 185 HIS A O 1
ATOM 1435 N N . ASP A 1 186 ? 1.853 -1.317 16.913 1.00 91.75 186 ASP A N 1
ATOM 1436 C CA . ASP A 1 186 ? 2.771 -0.506 16.131 1.00 91.75 186 ASP A CA 1
ATOM 1437 C C . ASP A 1 186 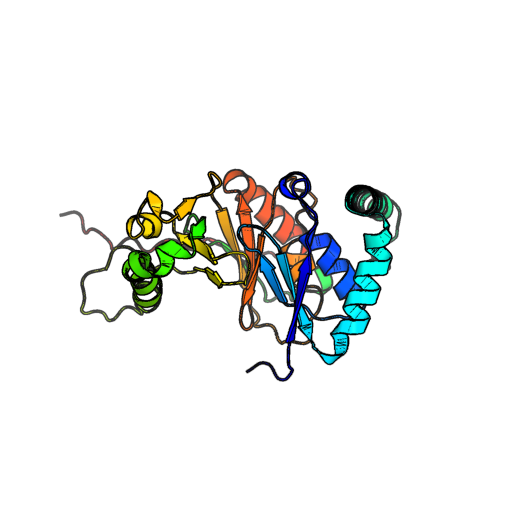? 2.185 0.864 15.791 1.00 91.75 186 ASP A C 1
ATOM 1439 O O . ASP A 1 186 ? 0.964 1.068 15.693 1.00 91.75 186 ASP A O 1
ATOM 1443 N N . ARG A 1 187 ? 3.080 1.837 15.623 1.00 94.44 187 ARG A N 1
ATOM 1444 C CA . ARG A 1 187 ? 2.748 3.197 15.204 1.00 94.44 187 ARG A CA 1
ATOM 1445 C C . ARG A 1 187 ? 3.423 3.479 13.884 1.00 94.44 187 ARG A C 1
ATOM 1447 O O . ARG A 1 187 ? 4.615 3.246 13.721 1.00 94.44 187 ARG A O 1
ATOM 1454 N N . TRP A 1 188 ? 2.631 3.982 12.950 1.00 95.06 188 TRP A N 1
ATOM 1455 C CA . TRP A 1 188 ? 3.028 4.102 11.561 1.00 95.06 188 TRP A CA 1
ATOM 1456 C C . TRP A 1 188 ? 3.114 5.565 11.149 1.00 95.06 188 TRP A C 1
ATOM 1458 O O . TRP A 1 188 ? 2.283 6.396 11.527 1.00 95.06 188 TRP A O 1
ATOM 1468 N N . ARG A 1 189 ? 4.119 5.884 10.339 1.00 96.19 189 ARG A N 1
ATOM 1469 C CA . ARG A 1 189 ? 4.335 7.202 9.747 1.00 96.19 189 ARG A CA 1
ATOM 1470 C C . ARG A 1 189 ? 4.155 7.113 8.245 1.00 96.19 189 ARG A C 1
ATOM 1472 O O . ARG A 1 189 ? 4.617 6.178 7.602 1.00 96.19 189 ARG A O 1
ATOM 1479 N N . VAL A 1 190 ? 3.454 8.101 7.705 1.00 95.62 190 VAL A N 1
ATOM 1480 C CA . VAL A 1 190 ? 3.029 8.146 6.307 1.00 95.62 190 VAL A CA 1
ATOM 1481 C C . VAL A 1 190 ? 4.012 8.989 5.493 1.00 95.62 190 VAL A C 1
ATOM 1483 O O . VAL A 1 190 ? 4.233 10.164 5.797 1.00 95.62 190 VAL A O 1
ATOM 1486 N N . ILE A 1 191 ? 4.557 8.393 4.434 1.00 96.25 191 ILE A N 1
ATOM 1487 C CA . ILE A 1 191 ? 5.421 9.023 3.434 1.00 96.25 191 ILE A CA 1
ATOM 1488 C C . ILE A 1 191 ? 4.692 8.974 2.089 1.00 96.25 191 ILE A C 1
ATOM 1490 O O . ILE A 1 191 ? 4.415 7.904 1.550 1.00 96.25 191 ILE A O 1
ATOM 1494 N N . LYS A 1 192 ? 4.371 10.139 1.530 1.00 95.38 192 LYS A N 1
ATOM 1495 C CA . LYS A 1 192 ? 3.688 10.267 0.240 1.00 95.38 192 LYS A CA 1
ATOM 1496 C C . LYS A 1 192 ? 4.645 10.764 -0.833 1.00 95.38 192 LYS A C 1
ATOM 1498 O O . LYS A 1 192 ? 5.293 11.792 -0.644 1.00 95.38 192 LYS A O 1
ATOM 1503 N N . LEU A 1 193 ? 4.634 10.127 -1.999 1.00 93.56 193 LEU A N 1
ATOM 1504 C CA . LEU A 1 193 ? 5.327 10.648 -3.175 1.00 93.56 193 LEU 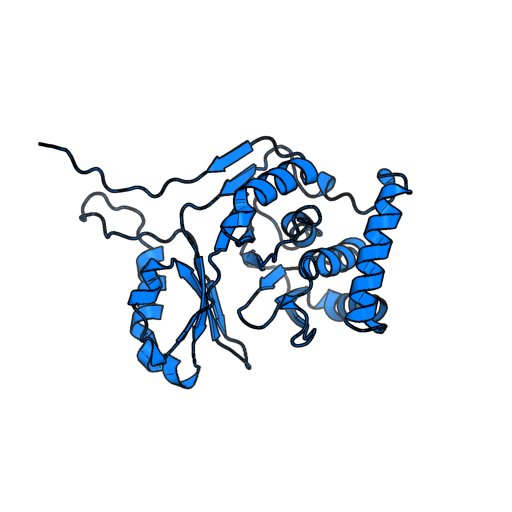A CA 1
ATOM 1505 C C . LEU A 1 193 ? 4.461 11.706 -3.878 1.00 93.56 193 LEU A C 1
ATOM 1507 O O . LEU A 1 193 ? 3.290 11.470 -4.186 1.00 93.56 193 LEU A O 1
ATOM 1511 N N . CYS A 1 194 ? 5.022 12.898 -4.070 1.00 92.31 194 CYS A N 1
ATOM 1512 C CA . CYS A 1 194 ? 4.343 14.096 -4.565 1.00 92.31 194 CYS A CA 1
ATOM 1513 C C . CYS A 1 194 ? 5.034 14.668 -5.816 1.00 92.31 194 CYS A C 1
ATOM 1515 O O . CYS A 1 194 ? 6.043 14.146 -6.279 1.00 92.31 194 CYS A O 1
ATOM 1517 N N . GLY A 1 195 ? 4.482 15.753 -6.371 1.00 87.31 195 GLY A N 1
ATOM 1518 C CA . GLY A 1 195 ? 5.044 16.502 -7.509 1.00 87.31 195 GLY A CA 1
ATOM 1519 C C . GLY A 1 195 ? 4.521 16.072 -8.882 1.00 87.31 195 GLY A C 1
ATOM 1520 O O . GLY A 1 195 ? 4.464 16.891 -9.793 1.00 87.31 195 GLY A O 1
ATOM 1521 N N . LYS A 1 196 ? 4.035 14.834 -9.006 1.00 87.25 196 LYS A N 1
ATOM 1522 C CA . LYS A 1 196 ? 3.359 14.313 -10.199 1.00 87.25 196 LYS A CA 1
ATOM 1523 C C . LYS A 1 196 ? 2.178 13.438 -9.788 1.00 87.25 196 LYS A C 1
ATOM 1525 O O . LYS A 1 196 ? 2.223 12.778 -8.752 1.00 87.25 196 LYS A O 1
ATOM 1530 N N . THR A 1 197 ? 1.122 13.463 -10.594 1.00 83.88 197 THR A N 1
ATOM 1531 C CA . THR A 1 197 ? 0.017 12.506 -10.502 1.00 83.88 197 THR A CA 1
ATOM 1532 C C . THR A 1 197 ? 0.268 11.345 -11.439 1.00 83.88 197 THR A C 1
ATOM 1534 O O . THR A 1 197 ? 0.564 11.570 -12.613 1.00 83.88 197 THR A O 1
ATOM 1537 N N . TYR A 1 198 ? 0.110 10.135 -10.924 1.00 83.31 198 TYR A N 1
ATOM 1538 C CA . TYR A 1 198 ? 0.339 8.923 -11.697 1.00 83.31 198 TYR A CA 1
ATOM 1539 C C . TYR A 1 198 ? -0.881 8.519 -12.508 1.00 83.31 198 TYR A C 1
ATOM 1541 O O . TYR A 1 198 ? -2.022 8.726 -12.076 1.00 83.31 198 TYR A O 1
ATOM 1549 N N . ASP A 1 199 ? -0.636 7.942 -13.676 1.00 84.81 199 ASP A N 1
ATOM 1550 C CA . ASP A 1 199 ? -1.683 7.273 -14.433 1.00 84.81 199 ASP A CA 1
ATOM 1551 C C . ASP A 1 199 ? -1.782 5.788 -14.037 1.00 84.81 199 ASP A C 1
ATOM 1553 O O . ASP A 1 199 ? -1.326 5.366 -12.975 1.00 84.81 199 ASP A O 1
ATOM 1557 N N . PHE A 1 200 ? -2.499 5.010 -14.841 1.00 87.94 200 PHE A N 1
ATOM 1558 C CA . PHE A 1 200 ? -2.797 3.601 -14.586 1.00 87.94 200 PHE A CA 1
ATOM 1559 C C . PHE A 1 200 ? -1.910 2.641 -15.388 1.00 87.94 200 PHE A C 1
ATOM 1561 O O . PHE A 1 200 ? -2.169 1.437 -15.369 1.00 87.94 200 PHE A O 1
ATOM 1568 N N . GLU A 1 201 ? -0.930 3.170 -16.122 1.00 89.44 201 GLU A N 1
ATOM 1569 C CA . GLU A 1 201 ? -0.034 2.423 -17.007 1.00 89.44 201 GLU A CA 1
ATOM 1570 C C . GLU A 1 201 ? 1.412 2.427 -16.489 1.00 89.44 201 GLU A C 1
ATOM 1572 O O . GLU A 1 201 ? 2.186 1.528 -16.813 1.00 89.44 201 GLU A O 1
ATOM 1577 N N . GLU A 1 202 ? 1.776 3.393 -15.642 1.00 88.50 202 GLU A N 1
ATOM 1578 C CA . GLU A 1 202 ? 3.088 3.443 -14.997 1.00 88.50 202 GLU A CA 1
ATOM 1579 C C . GLU A 1 202 ? 3.367 2.193 -14.148 1.00 88.50 202 GLU A C 1
ATOM 1581 O O . GLU A 1 202 ? 2.525 1.700 -13.390 1.00 88.50 202 GLU A O 1
ATOM 1586 N N . THR A 1 203 ? 4.589 1.674 -14.270 1.00 92.12 203 THR A N 1
ATOM 1587 C CA . THR A 1 203 ? 5.056 0.466 -13.584 1.00 92.12 203 THR A CA 1
ATOM 1588 C C . THR A 1 203 ? 6.189 0.795 -12.625 1.00 92.12 203 THR A C 1
ATOM 1590 O O . THR A 1 203 ? 6.974 1.706 -12.866 1.00 92.12 203 THR A O 1
ATOM 1593 N N . GLY A 1 204 ? 6.320 0.026 -11.545 1.00 91.31 204 GLY A N 1
ATOM 1594 C CA . GLY A 1 204 ? 7.458 0.143 -10.630 1.00 91.31 204 GLY A CA 1
ATOM 1595 C C . GLY A 1 204 ? 7.321 1.191 -9.529 1.00 91.31 204 GLY A C 1
ATOM 1596 O O . GLY A 1 204 ? 8.136 1.169 -8.617 1.00 91.31 204 GLY A O 1
ATOM 1597 N N . ILE A 1 205 ? 6.282 2.036 -9.528 1.00 92.75 205 ILE A N 1
ATOM 1598 C CA . ILE A 1 205 ? 6.052 3.030 -8.459 1.00 92.75 205 ILE A CA 1
ATOM 1599 C C . ILE A 1 205 ? 5.945 2.362 -7.083 1.00 92.75 205 ILE A C 1
ATOM 1601 O O . ILE A 1 205 ? 6.607 2.785 -6.141 1.00 92.75 205 ILE A O 1
ATOM 1605 N N . VAL A 1 206 ? 5.147 1.295 -6.970 1.00 93.38 206 VAL A N 1
ATOM 1606 C CA . VAL A 1 206 ? 5.006 0.532 -5.718 1.00 93.38 206 VAL A CA 1
ATOM 1607 C C . VAL A 1 206 ? 6.338 -0.109 -5.326 1.00 93.38 206 VAL A C 1
ATOM 1609 O O . VAL A 1 206 ? 6.744 -0.011 -4.175 1.00 93.38 206 VAL A O 1
ATOM 1612 N N . ALA A 1 207 ? 7.056 -0.707 -6.283 1.00 92.00 207 ALA A N 1
ATOM 1613 C CA . ALA A 1 207 ? 8.366 -1.302 -6.023 1.00 92.00 207 ALA A CA 1
ATOM 1614 C C . ALA A 1 207 ? 9.348 -0.260 -5.470 1.00 92.00 207 ALA A C 1
ATOM 1616 O O . ALA A 1 207 ? 9.977 -0.487 -4.446 1.00 92.00 207 ALA A O 1
ATOM 1617 N N . ALA A 1 208 ? 9.412 0.908 -6.108 1.00 91.44 208 ALA A N 1
ATOM 1618 C CA . ALA A 1 208 ? 10.267 2.025 -5.737 1.00 91.44 208 ALA A CA 1
ATOM 1619 C C . ALA A 1 208 ? 9.926 2.577 -4.345 1.00 91.44 208 ALA A C 1
ATOM 1621 O O . ALA A 1 208 ? 10.802 2.723 -3.499 1.00 91.44 208 ALA A O 1
ATOM 1622 N N . MET A 1 209 ? 8.641 2.801 -4.071 1.00 93.25 209 MET A N 1
ATOM 1623 C CA . MET A 1 209 ? 8.168 3.325 -2.788 1.00 93.25 209 MET A CA 1
ATOM 1624 C C . MET A 1 209 ? 8.202 2.303 -1.647 1.00 93.25 209 MET A C 1
ATOM 1626 O O . MET A 1 209 ? 8.100 2.691 -0.483 1.00 93.25 209 MET A O 1
ATOM 1630 N N . SER A 1 210 ? 8.358 1.015 -1.951 1.00 91.44 210 SER A N 1
ATOM 1631 C CA . SER A 1 210 ? 8.532 -0.054 -0.964 1.00 91.44 210 SER A CA 1
ATOM 1632 C C . SER A 1 210 ? 9.978 -0.540 -0.834 1.00 91.44 210 SER A C 1
ATOM 1634 O O . SER A 1 210 ? 10.248 -1.365 0.038 1.00 91.44 210 SER A O 1
ATOM 1636 N N . ALA A 1 211 ? 10.911 -0.048 -1.657 1.00 87.75 211 ALA A N 1
ATOM 1637 C CA . ALA A 1 211 ? 12.305 -0.496 -1.714 1.00 87.75 211 ALA A CA 1
ATOM 1638 C C . ALA A 1 211 ? 13.171 0.039 -0.562 1.00 87.75 211 ALA A C 1
ATOM 1640 O O . ALA A 1 211 ? 14.208 0.661 -0.767 1.00 87.75 211 ALA A O 1
ATOM 1641 N N . LEU A 1 212 ? 12.768 -0.267 0.667 1.00 83.38 212 LEU A N 1
ATOM 1642 C CA . LEU A 1 212 ? 13.470 0.087 1.897 1.00 83.38 212 LEU A CA 1
ATOM 1643 C C . LEU A 1 212 ? 14.430 -1.017 2.352 1.00 83.38 212 LEU A C 1
ATOM 1645 O O . LEU A 1 212 ? 14.609 -1.231 3.537 1.00 83.38 212 LEU A O 1
ATOM 1649 N N . ASN A 1 213 ? 15.077 -1.725 1.425 1.00 67.38 213 ASN A N 1
ATOM 1650 C CA . ASN A 1 213 ? 15.868 -2.925 1.741 1.00 67.38 213 ASN A CA 1
ATOM 1651 C C . ASN A 1 213 ? 17.074 -2.654 2.667 1.00 67.38 213 ASN A C 1
ATOM 1653 O O . ASN A 1 213 ? 17.575 -3.575 3.303 1.00 67.38 213 ASN A O 1
ATOM 1657 N N . ALA A 1 214 ? 17.557 -1.408 2.726 1.00 68.31 214 ALA A N 1
ATOM 1658 C CA . ALA A 1 214 ? 18.622 -0.991 3.644 1.00 68.31 214 ALA A CA 1
ATOM 1659 C C . ALA A 1 214 ? 18.120 -0.748 5.080 1.00 68.31 214 ALA A C 1
ATOM 1661 O O . ALA A 1 214 ? 18.921 -0.606 6.003 1.00 68.31 214 ALA A O 1
ATOM 1662 N N . VAL A 1 215 ? 16.802 -0.680 5.263 1.00 78.19 215 VAL A N 1
ATOM 1663 C CA . VAL A 1 215 ? 16.125 -0.474 6.537 1.00 78.19 215 VAL A CA 1
ATOM 1664 C C . VAL A 1 215 ? 15.371 -1.763 6.841 1.00 78.19 215 VAL A C 1
ATOM 1666 O O . VAL A 1 215 ? 14.384 -2.077 6.186 1.00 78.19 215 VAL A O 1
ATOM 1669 N N . ASP A 1 216 ? 15.842 -2.532 7.819 1.00 81.31 216 ASP A N 1
ATOM 1670 C CA . ASP A 1 216 ? 15.194 -3.778 8.248 1.00 81.31 216 ASP A CA 1
ATOM 1671 C C . ASP A 1 216 ? 13.883 -3.465 8.993 1.00 81.31 216 ASP A C 1
ATOM 1673 O O . ASP A 1 216 ? 13.802 -3.489 10.219 1.00 81.31 216 ASP A O 1
ATOM 1677 N N . THR A 1 217 ? 12.871 -3.026 8.244 1.00 85.31 217 THR A N 1
ATOM 1678 C CA . THR A 1 217 ? 11.592 -2.549 8.765 1.00 85.31 217 THR A CA 1
ATOM 1679 C C . THR A 1 217 ? 10.437 -3.020 7.899 1.00 85.31 217 THR A C 1
ATOM 1681 O O . THR A 1 217 ? 10.558 -3.198 6.685 1.00 85.31 217 THR A O 1
ATOM 1684 N N . GLN A 1 218 ? 9.287 -3.207 8.537 1.00 84.88 218 GLN A N 1
ATOM 1685 C CA . GLN A 1 218 ? 8.055 -3.513 7.834 1.00 84.88 218 GLN A CA 1
ATOM 1686 C C . GLN A 1 218 ? 7.556 -2.283 7.076 1.00 84.88 218 GLN A C 1
ATOM 1688 O O . GLN A 1 218 ? 7.678 -1.142 7.527 1.00 84.88 218 GLN A O 1
ATOM 1693 N N . VAL A 1 219 ? 6.964 -2.537 5.914 1.00 89.62 219 VAL A N 1
ATOM 1694 C CA . VAL A 1 219 ? 6.498 -1.498 5.003 1.00 89.62 219 VAL A CA 1
ATOM 1695 C C . VAL A 1 219 ? 5.108 -1.861 4.523 1.00 89.62 219 VAL A C 1
ATOM 1697 O O . VAL A 1 219 ? 4.914 -2.939 3.965 1.00 89.62 219 VAL A O 1
ATOM 1700 N N . LEU A 1 220 ? 4.164 -0.941 4.689 1.00 92.69 220 LEU A N 1
ATOM 1701 C CA . LEU A 1 220 ? 2.845 -1.033 4.069 1.00 92.69 220 LEU A CA 1
ATOM 1702 C C . LEU A 1 220 ? 2.799 -0.061 2.893 1.00 92.69 220 LEU A C 1
ATOM 1704 O O . LEU A 1 220 ? 3.318 1.054 2.984 1.00 92.69 220 LEU A O 1
ATOM 1708 N N . ASN A 1 221 ? 2.164 -0.449 1.793 1.00 94.50 221 ASN A N 1
ATOM 1709 C CA . ASN A 1 221 ? 2.007 0.419 0.634 1.00 94.50 221 ASN A CA 1
ATOM 1710 C C . ASN A 1 221 ? 0.544 0.528 0.217 1.00 94.50 221 ASN A C 1
ATOM 1712 O O . ASN A 1 221 ? -0.166 -0.467 0.077 1.00 94.50 221 ASN A O 1
ATOM 1716 N N . ILE A 1 222 ? 0.101 1.760 -0.008 1.00 95.00 222 ILE A N 1
ATOM 1717 C CA . ILE A 1 222 ? -1.263 2.067 -0.413 1.00 95.00 222 ILE A CA 1
ATOM 1718 C C . ILE A 1 222 ? -1.228 2.976 -1.627 1.00 95.00 222 ILE A C 1
ATOM 1720 O O . ILE A 1 222 ? -0.709 4.094 -1.611 1.00 95.00 222 ILE A O 1
ATOM 1724 N N . SER A 1 223 ? -1.847 2.490 -2.691 1.00 94.94 223 SER A N 1
ATOM 1725 C CA . SER A 1 223 ? -2.099 3.240 -3.908 1.00 94.94 223 SER A CA 1
ATOM 1726 C C . SER A 1 223 ? -3.498 3.848 -3.854 1.00 94.94 223 SER A C 1
ATOM 1728 O O . SER A 1 223 ? -4.479 3.177 -3.545 1.00 94.94 223 SER A O 1
ATOM 1730 N N . SER A 1 224 ? -3.595 5.134 -4.174 1.00 91.06 224 SER A N 1
ATOM 1731 C CA . SER A 1 224 ? -4.861 5.849 -4.356 1.00 91.06 224 SER A CA 1
ATOM 1732 C C . SER A 1 224 ? -4.917 6.457 -5.758 1.00 91.06 224 SER A C 1
ATOM 1734 O O . SER A 1 224 ? -4.008 6.268 -6.566 1.00 91.06 224 SER A O 1
ATOM 1736 N N . PHE A 1 225 ? -5.986 7.192 -6.076 1.00 87.88 225 PHE A N 1
ATOM 1737 C CA . PHE A 1 225 ? -6.120 7.809 -7.393 1.00 87.88 225 PHE A CA 1
ATOM 1738 C C . PHE A 1 225 ? -4.991 8.821 -7.644 1.00 87.88 225 PHE A C 1
ATOM 1740 O O . PHE A 1 225 ? -4.959 9.898 -7.046 1.00 87.88 225 PHE A O 1
ATOM 1747 N N . GLY A 1 226 ? -4.059 8.457 -8.526 1.00 86.88 226 GLY A N 1
ATOM 1748 C CA . GLY A 1 226 ? -2.932 9.291 -8.929 1.00 86.88 226 GLY A CA 1
ATOM 1749 C C . GLY A 1 226 ? -1.884 9.546 -7.847 1.00 86.88 226 GLY A C 1
ATOM 1750 O O . GLY A 1 226 ? -1.092 10.473 -8.000 1.00 86.88 226 GLY A O 1
ATOM 1751 N N . SER A 1 2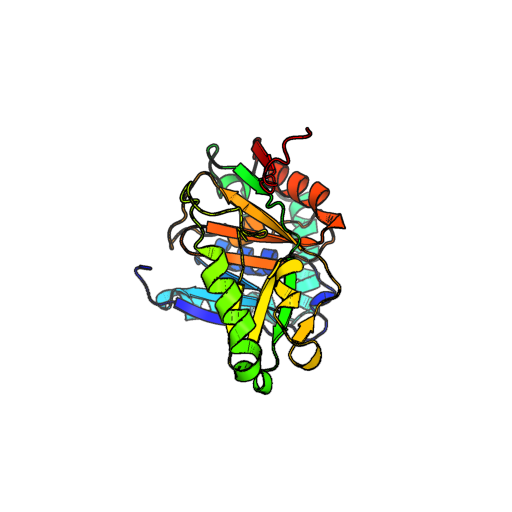27 ? -1.858 8.775 -6.754 1.00 90.44 227 SER A N 1
ATOM 1752 C CA . SER A 1 227 ? -0.789 8.899 -5.758 1.00 90.44 227 SER A CA 1
ATOM 1753 C C . SER A 1 227 ? -0.471 7.593 -5.045 1.00 90.44 227 SER A C 1
ATOM 1755 O O . SER A 1 227 ? -1.320 6.709 -4.930 1.00 90.44 227 SER A O 1
ATOM 1757 N N . ASN A 1 228 ? 0.756 7.498 -4.541 1.00 94.38 228 ASN A N 1
ATOM 1758 C CA . ASN A 1 228 ? 1.242 6.352 -3.791 1.00 94.38 228 ASN A CA 1
ATOM 1759 C C . ASN A 1 228 ? 1.758 6.800 -2.420 1.00 94.38 228 ASN A C 1
ATOM 1761 O O . ASN A 1 228 ? 2.375 7.864 -2.285 1.00 94.38 228 ASN A O 1
ATOM 1765 N N . VAL A 1 229 ? 1.447 5.995 -1.413 1.00 94.69 229 VAL A N 1
ATOM 1766 C CA . VAL A 1 229 ? 1.785 6.235 -0.020 1.00 94.69 229 VAL A CA 1
ATOM 1767 C C . VAL A 1 229 ? 2.442 4.989 0.548 1.00 94.69 229 VAL A C 1
ATOM 1769 O O . VAL A 1 229 ? 1.919 3.887 0.410 1.00 94.69 229 VAL A O 1
ATOM 1772 N N . THR A 1 230 ? 3.546 5.198 1.250 1.00 95.38 230 THR A N 1
ATOM 1773 C CA . THR A 1 230 ? 4.219 4.176 2.040 1.00 95.38 230 THR A CA 1
ATOM 1774 C C . THR A 1 230 ? 4.065 4.497 3.519 1.00 95.38 230 THR A C 1
ATOM 1776 O O . THR A 1 230 ? 4.219 5.649 3.929 1.00 95.38 230 THR A O 1
ATOM 1779 N N . LEU A 1 231 ? 3.754 3.482 4.320 1.00 95.12 231 LEU A N 1
ATOM 1780 C CA . LEU A 1 231 ? 3.763 3.562 5.770 1.00 95.12 231 LEU A CA 1
ATOM 1781 C C . LEU A 1 231 ? 4.932 2.749 6.310 1.00 95.12 231 LEU A C 1
ATOM 1783 O O . LEU A 1 231 ? 5.133 1.602 5.914 1.00 95.12 231 LEU A O 1
ATOM 1787 N N . VAL A 1 232 ? 5.671 3.359 7.228 1.00 94.94 232 VAL A N 1
ATOM 1788 C CA . VAL A 1 232 ? 6.809 2.756 7.933 1.00 94.94 232 VAL A CA 1
ATOM 1789 C C . VAL A 1 232 ? 6.608 2.880 9.434 1.00 94.94 232 VAL A C 1
ATOM 1791 O O . VAL A 1 232 ? 5.853 3.749 9.880 1.00 94.94 232 VAL A O 1
ATOM 1794 N N . LEU A 1 233 ? 7.283 2.040 10.213 1.00 94.31 233 LEU A N 1
ATOM 1795 C CA . LEU A 1 233 ? 7.278 2.156 11.670 1.00 94.31 233 LEU A CA 1
ATOM 1796 C C . LEU A 1 233 ? 7.841 3.515 12.116 1.00 94.31 233 LEU A C 1
ATOM 1798 O O . LEU A 1 233 ? 8.723 4.083 11.466 1.00 94.31 233 LEU A O 1
ATOM 1802 N N . GLU A 1 234 ? 7.315 4.060 13.214 1.00 95.12 234 GLU A N 1
ATOM 1803 C CA . GLU A 1 234 ? 7.665 5.399 13.699 1.00 95.12 234 GLU A CA 1
ATOM 1804 C C . GLU A 1 234 ? 9.164 5.553 13.966 1.00 95.12 234 GLU A C 1
ATOM 1806 O O . GLU A 1 234 ? 9.761 6.551 13.563 1.00 95.12 234 GLU A O 1
ATOM 1811 N N . GLU A 1 235 ? 9.778 4.546 14.574 1.00 94.69 235 GLU A N 1
ATOM 1812 C CA . GLU A 1 235 ? 11.209 4.474 14.854 1.00 94.69 235 GLU A CA 1
ATOM 1813 C C . GLU A 1 235 ? 12.081 4.372 13.594 1.00 94.69 235 GLU A C 1
ATOM 1815 O O . GLU A 1 235 ? 13.254 4.741 13.629 1.00 94.69 235 GLU A O 1
ATOM 1820 N N . ALA A 1 236 ? 11.519 3.906 12.476 1.00 94.94 236 ALA A N 1
ATOM 1821 C CA . ALA A 1 236 ? 12.232 3.707 11.219 1.00 94.94 236 ALA A CA 1
ATOM 1822 C C . ALA A 1 236 ? 12.068 4.880 10.240 1.00 94.94 236 ALA A C 1
ATOM 1824 O O . ALA A 1 236 ? 12.626 4.836 9.141 1.00 94.94 236 ALA A O 1
ATOM 1825 N N . LEU A 1 237 ? 11.317 5.928 10.604 1.00 95.94 237 LEU A N 1
ATOM 1826 C CA . LEU A 1 237 ? 10.963 7.016 9.691 1.00 95.94 237 LEU A CA 1
ATOM 1827 C C . LEU A 1 237 ? 12.185 7.699 9.069 1.00 95.94 237 LEU A C 1
ATOM 1829 O O . LEU A 1 237 ? 12.260 7.800 7.846 1.00 95.94 237 LEU A O 1
ATOM 1833 N N . ASP A 1 238 ? 13.127 8.167 9.888 1.00 95.62 238 ASP A N 1
ATOM 1834 C CA . ASP A 1 238 ? 14.251 8.977 9.403 1.00 95.62 238 ASP A CA 1
ATOM 1835 C C . ASP A 1 238 ? 15.159 8.166 8.467 1.00 95.62 238 ASP A C 1
ATOM 1837 O O . ASP A 1 238 ? 15.532 8.634 7.388 1.00 95.62 238 ASP A O 1
ATOM 1841 N N . ALA A 1 239 ? 15.442 6.913 8.838 1.00 95.50 239 ALA A N 1
ATOM 1842 C CA . ALA A 1 239 ? 16.199 5.979 8.007 1.00 95.50 239 ALA A CA 1
ATOM 1843 C C . ALA A 1 239 ? 15.466 5.669 6.691 1.00 95.50 239 ALA A C 1
ATOM 1845 O O . ALA A 1 239 ? 16.085 5.633 5.627 1.00 95.50 239 ALA A O 1
ATOM 1846 N N . SER A 1 240 ? 14.142 5.507 6.745 1.00 95.44 240 SER A N 1
ATOM 1847 C CA . SER A 1 240 ? 13.319 5.220 5.567 1.00 95.44 240 SER A CA 1
ATOM 1848 C C . SER A 1 240 ? 13.260 6.399 4.600 1.00 95.44 240 SER A C 1
ATOM 1850 O O . SER A 1 240 ? 13.403 6.218 3.394 1.00 95.44 240 SER A O 1
ATOM 1852 N N . VAL A 1 241 ? 13.100 7.624 5.108 1.00 95.62 241 VAL A N 1
ATOM 1853 C CA . VAL A 1 241 ? 13.130 8.840 4.283 1.00 95.62 241 VAL A CA 1
ATOM 1854 C C . VAL A 1 241 ? 14.490 8.991 3.607 1.00 95.62 241 VAL A C 1
ATOM 1856 O O . VAL A 1 241 ? 14.536 9.242 2.405 1.00 95.62 241 VAL A O 1
ATOM 1859 N N . ALA A 1 242 ? 15.588 8.799 4.344 1.00 94.12 242 ALA A N 1
ATOM 1860 C CA . ALA A 1 242 ? 16.931 8.856 3.772 1.00 94.12 242 ALA A CA 1
ATOM 1861 C C . ALA A 1 242 ? 17.123 7.806 2.664 1.00 94.12 242 ALA A C 1
ATOM 1863 O O . ALA A 1 242 ? 17.578 8.145 1.572 1.00 94.12 242 ALA A O 1
ATOM 1864 N N . SER A 1 243 ? 16.699 6.562 2.913 1.00 92.44 243 SER A N 1
ATOM 1865 C CA . SER A 1 243 ? 16.787 5.464 1.945 1.00 92.44 243 SER A CA 1
ATOM 1866 C C . SER A 1 243 ? 15.951 5.718 0.683 1.00 92.44 243 SER A C 1
ATOM 1868 O O . SER A 1 243 ? 16.426 5.478 -0.429 1.00 92.44 243 SER A O 1
ATOM 1870 N N . LEU A 1 244 ? 14.737 6.264 0.814 1.00 92.31 244 LEU A N 1
ATOM 1871 C CA . LEU A 1 244 ? 13.911 6.649 -0.336 1.00 92.31 244 LEU A CA 1
ATOM 1872 C C . LEU A 1 244 ? 14.523 7.821 -1.112 1.00 92.31 244 LEU A C 1
ATOM 1874 O O . LEU A 1 244 ? 14.540 7.793 -2.338 1.00 92.31 244 LEU A O 1
ATOM 1878 N N . CYS A 1 245 ? 15.062 8.835 -0.434 1.00 92.00 245 CYS A N 1
ATOM 1879 C CA . CYS A 1 245 ? 15.729 9.947 -1.113 1.00 92.00 245 CYS A CA 1
ATOM 1880 C C . CYS A 1 245 ? 16.943 9.485 -1.922 1.00 92.00 245 CYS A C 1
ATOM 1882 O O . CYS A 1 245 ? 17.114 9.911 -3.062 1.00 92.00 245 CYS A O 1
ATOM 1884 N N . GLU A 1 246 ? 17.762 8.597 -1.360 1.00 89.88 246 GLU A N 1
ATOM 1885 C CA . GLU A 1 246 ? 18.929 8.045 -2.048 1.00 89.88 246 GLU A CA 1
ATOM 1886 C C . GLU A 1 246 ? 18.527 7.155 -3.233 1.00 89.88 246 GLU A C 1
ATOM 1888 O O . GLU A 1 246 ? 19.018 7.338 -4.349 1.00 89.88 246 GLU A O 1
ATOM 1893 N N . SER A 1 247 ? 17.607 6.211 -3.011 1.00 87.44 247 SER A N 1
ATOM 1894 C CA . SER A 1 247 ? 17.191 5.247 -4.038 1.00 87.44 247 SER A CA 1
ATOM 1895 C C . SER A 1 247 ? 16.421 5.884 -5.195 1.00 87.44 247 SER A C 1
ATOM 1897 O O . SER A 1 247 ? 16.537 5.405 -6.320 1.00 87.44 247 SER A O 1
ATOM 1899 N N . LEU A 1 248 ? 15.682 6.967 -4.940 1.00 88.69 248 LEU A N 1
ATOM 1900 C CA . LEU A 1 248 ? 14.878 7.684 -5.937 1.00 88.69 248 LEU A CA 1
ATOM 1901 C C . LEU A 1 248 ? 15.540 8.978 -6.431 1.00 88.69 248 LEU A C 1
ATOM 1903 O O . LEU A 1 248 ? 14.942 9.705 -7.219 1.00 88.69 248 LEU A O 1
ATOM 1907 N N . ASN A 1 249 ? 16.757 9.285 -5.967 1.00 89.38 249 ASN A N 1
ATOM 1908 C CA . ASN A 1 249 ? 17.491 10.513 -6.288 1.00 89.38 249 ASN A CA 1
ATOM 1909 C C . ASN A 1 249 ? 16.683 11.805 -6.015 1.00 89.38 249 ASN A C 1
ATOM 1911 O O . ASN A 1 249 ? 16.701 12.759 -6.798 1.00 89.38 249 ASN A O 1
ATOM 1915 N N . LEU A 1 250 ? 15.954 11.835 -4.896 1.00 90.62 250 LEU A N 1
ATOM 1916 C CA . LEU A 1 250 ? 15.120 12.967 -4.493 1.00 90.62 250 LEU A CA 1
ATOM 1917 C C . LEU A 1 250 ? 15.877 13.888 -3.538 1.00 90.62 250 LEU A C 1
ATOM 1919 O O . LEU A 1 250 ? 16.468 13.454 -2.553 1.00 90.62 250 LEU A O 1
ATOM 1923 N N . THR A 1 251 ? 15.809 15.192 -3.801 1.00 90.38 251 THR A N 1
ATOM 1924 C CA . THR A 1 251 ? 16.509 16.217 -3.005 1.00 90.38 251 THR A CA 1
ATOM 1925 C C . THR A 1 251 ? 15.596 16.967 -2.041 1.00 90.38 251 THR A C 1
ATOM 1927 O O . THR A 1 251 ? 16.075 17.634 -1.125 1.00 90.38 251 THR A O 1
ATOM 1930 N N . ARG A 1 252 ? 14.276 16.869 -2.231 1.00 93.31 252 ARG A N 1
ATOM 1931 C CA . ARG A 1 252 ? 13.277 17.597 -1.448 1.00 93.31 252 ARG A CA 1
ATOM 1932 C C . ARG A 1 252 ? 12.426 16.643 -0.617 1.00 93.31 252 ARG A C 1
ATOM 1934 O O . ARG A 1 252 ? 11.835 15.698 -1.141 1.00 93.31 252 ARG A O 1
ATOM 1941 N N . VAL A 1 253 ? 12.304 16.972 0.667 1.00 95.56 253 VAL A N 1
ATOM 1942 C CA . VAL A 1 253 ? 11.381 16.334 1.608 1.00 95.56 253 VAL A CA 1
ATOM 1943 C C . VAL A 1 253 ? 10.617 17.414 2.360 1.00 95.56 253 VAL A C 1
ATOM 1945 O O . VAL A 1 253 ? 11.217 18.274 3.003 1.00 95.56 253 VAL A O 1
ATOM 1948 N N . ASP A 1 254 ? 9.293 17.342 2.310 1.00 95.06 254 ASP A N 1
ATOM 1949 C CA . ASP A 1 254 ? 8.397 18.253 3.010 1.00 95.06 254 ASP A CA 1
ATOM 1950 C C . ASP A 1 254 ? 7.809 17.551 4.240 1.00 95.06 254 ASP A C 1
ATOM 1952 O O . ASP A 1 254 ? 6.949 16.675 4.126 1.00 95.06 254 ASP A O 1
ATOM 1956 N N . TYR A 1 255 ? 8.229 17.965 5.434 1.00 92.56 255 TYR A N 1
ATOM 1957 C CA . TYR A 1 255 ? 7.597 17.541 6.683 1.00 92.56 255 TYR A CA 1
ATOM 1958 C C . TYR A 1 255 ? 6.386 18.426 6.956 1.00 92.56 255 TYR A C 1
ATOM 1960 O O . TYR A 1 255 ? 6.514 19.604 7.294 1.00 92.56 255 TYR A O 1
ATOM 1968 N N . ARG A 1 256 ? 5.190 17.866 6.783 1.00 86.75 256 ARG A N 1
ATOM 1969 C CA . ARG A 1 256 ? 3.948 18.591 7.038 1.00 86.75 256 ARG A CA 1
ATOM 1970 C C . ARG A 1 256 ? 3.767 18.778 8.539 1.00 86.75 256 ARG A C 1
ATOM 1972 O O . ARG A 1 256 ? 4.020 17.872 9.328 1.00 86.75 256 ARG A O 1
ATOM 1979 N N . VAL A 1 257 ? 3.304 19.960 8.924 1.00 78.50 257 VAL A N 1
ATOM 1980 C CA . VAL A 1 257 ? 3.025 20.302 10.319 1.00 78.50 257 VAL A CA 1
ATOM 1981 C C . VAL A 1 257 ? 1.521 20.261 10.528 1.00 78.50 257 VAL A C 1
ATOM 1983 O O . VAL A 1 257 ? 0.755 20.742 9.695 1.00 78.50 257 VAL A O 1
ATOM 1986 N N . ARG A 1 258 ? 1.092 19.693 11.655 1.00 67.12 258 ARG A N 1
ATOM 1987 C CA . ARG A 1 258 ? -0.304 19.773 12.080 1.00 67.12 258 ARG A CA 1
ATOM 1988 C C . ARG A 1 258 ? -0.589 21.223 12.456 1.00 67.12 258 ARG A C 1
ATOM 1990 O O . ARG A 1 258 ? 0.042 21.731 13.384 1.00 67.12 258 ARG A O 1
ATOM 1997 N N . GLU A 1 259 ? -1.491 21.896 11.747 1.00 57.25 259 GLU A N 1
ATOM 1998 C CA . GLU A 1 259 ? -1.916 23.249 12.116 1.00 57.25 259 GLU A CA 1
ATOM 1999 C C . GLU A 1 259 ? -2.568 23.199 13.505 1.00 57.25 259 GLU A C 1
ATOM 2001 O O . GLU A 1 259 ? -3.737 22.853 13.661 1.00 57.25 259 GLU A O 1
ATOM 2006 N N . ARG A 1 260 ? -1.799 23.504 14.556 1.00 47.12 260 ARG A N 1
ATOM 2007 C CA . ARG A 1 260 ? -2.376 23.779 15.870 1.00 47.12 260 ARG A CA 1
ATOM 2008 C C . ARG A 1 260 ? -2.976 25.169 15.781 1.00 47.12 260 ARG A C 1
ATOM 2010 O O . ARG A 1 260 ? -2.237 26.129 15.573 1.00 47.12 260 ARG A O 1
ATOM 2017 N N . GLY A 1 261 ? -4.296 25.272 15.932 1.00 43.00 261 GLY A N 1
ATOM 2018 C CA . GLY A 1 261 ? -4.972 26.559 16.075 1.00 43.00 261 GLY A CA 1
ATOM 2019 C C . GLY A 1 261 ? -4.213 27.427 17.079 1.00 43.00 261 GLY A C 1
ATOM 2020 O O . GLY A 1 261 ? -4.002 27.016 18.221 1.00 43.00 261 GLY A O 1
ATOM 2021 N N . GLY A 1 262 ? -3.724 28.577 16.616 1.00 35.16 262 GLY A N 1
ATOM 2022 C CA . GLY A 1 262 ? -2.915 29.483 17.418 1.00 35.16 262 GLY A CA 1
ATOM 2023 C C . GLY A 1 262 ? -3.690 29.949 18.644 1.00 35.16 262 GLY A C 1
ATOM 2024 O O . GLY A 1 262 ? -4.648 30.710 18.530 1.00 35.16 262 GLY A O 1
ATOM 2025 N N . GLY A 1 263 ? -3.262 29.504 19.823 1.00 34.44 263 GLY A N 1
ATOM 2026 C CA . GLY A 1 263 ? -3.616 30.154 21.074 1.00 34.44 263 GLY A CA 1
ATOM 2027 C C . GLY A 1 263 ? -2.853 31.469 21.158 1.00 34.44 263 GLY A C 1
ATOM 2028 O O . GLY A 1 263 ? -1.647 31.467 21.394 1.00 34.44 263 GLY A O 1
ATOM 2029 N N . SER A 1 264 ? -3.548 32.585 20.940 1.00 32.00 264 SER A N 1
ATOM 2030 C CA . SER A 1 264 ? -3.053 33.900 21.339 1.00 32.00 264 SER A CA 1
ATOM 2031 C C . SER A 1 264 ? -2.881 33.883 22.855 1.00 32.00 264 SER A C 1
ATOM 2033 O O . SER A 1 264 ? -3.858 33.764 23.592 1.00 32.00 264 SER A O 1
ATOM 2035 N N . VAL A 1 265 ? -1.635 33.958 23.311 1.00 39.09 265 VAL A N 1
ATOM 2036 C CA . VAL A 1 265 ? -1.299 34.224 24.710 1.00 39.09 265 VAL A CA 1
ATOM 2037 C C . VAL A 1 265 ? -1.736 35.662 24.999 1.00 39.09 265 VAL A C 1
ATOM 2039 O O . VAL A 1 265 ? -1.342 36.575 24.270 1.00 39.09 265 VAL A O 1
ATOM 2042 N N . CYS A 1 266 ? -2.624 35.834 25.980 1.00 37.47 266 CYS A N 1
ATOM 2043 C CA . CYS A 1 266 ? -2.938 37.133 26.575 1.00 37.47 266 CYS A CA 1
ATOM 2044 C C . CYS A 1 266 ? -1.751 37.664 27.382 1.00 37.47 266 CYS A C 1
ATOM 2046 O O . CYS A 1 266 ? -1.056 36.833 28.010 1.00 37.47 266 CYS A O 1
#

Foldseek 3Di:
DAPADKDKDWDPLDPCVQVDACPLLVLQQLCVVVLWFWFWADFPRTIIIITGPVCVVVSCVSCCVQCVPGPVSVVVVVVVVVVVVVPDDQVVGDQLQVLDDQQKEKEWEPFKKWKKWFDPVCCVVLVQLVVCLVVLCPPPDDPPDDDPQDRWPDKDWDDDPVTTIIIGGPVSCVSDDPVGMDIDPFIKIKMKMDRWFDHRSRGCPSSLLSVLVVQSWHWGWGDDHRIIMIITTPVCVVVSSVSSCVSNVHDDYHYDDDPDPDDDDD

Radius of gyration: 19.5 Å; chains: 1; bounding box: 51×60×46 Å

Secondary structure (DSSP, 8-state):
--SS-EEEEEE---GGGGG-TTHHHHHHHHHHHTT--EEEEE-SS-EEEEEEGGGHHHHHHHHHHHHTTHHHHHHHHHHHHHHHHTTS-GGGS--GGGGS-TT-EEEEEEEEEEEEEEPGGGTTTTHHHHHHHHHHTT----TTS---S---S--EEEE-SS-EEEEEEGGGGGGS-TTTEEE-S--EEEEEEESS---SS--SHHHHHH--TTS---EEEEEETTEEEEEEEGGGHHHHHHHHHHHTT---EEEPPP--------

pLDDT: mean 82.5, std 16.54, range [32.0, 97.25]

InterPro domains:
  IPR027795 CASTOR, ACT domain [PF13840] (3-65)
  IPR027795 CASTOR, ACT domain [PF13840] (184-245)
  IPR045865 ACT-like domain [SSF55021] (6-65)
  IPR051719 Cytosolic arginine sensor for mTORC1 [PTHR31131] (2-245)

Organism: NCBI:txid157072